Protein 6NIM (pdb70)

Foldseek 3Di:
DAQPLVLLLQLLVVVCVLPPVNLQVDWDDCVVVVCLVVQQVQTHGSPRLNVCSVVVVQRYSASSQVRQLSNLVSQCRPPDPPDPSNVSSVVCLVCSVVSSVVSVHDDDVVPGD/DAQPLQLLLQLLVVVCVLPPVNPQVDWDDCVNPVCLVVFQVDAHGSVRLNCCSVVVVQRYSVSSQVRQVSNLVSQCRPDDPPDPSNVVSVVCLVCSVVSSVVSVHDDPVVPHD

Solvent-accessible surface area: 11783 Å² total; per-residue (Å²): 102,77,36,59,90,83,119,0,51,42,0,4,97,71,0,79,71,78,2,150,75,144,30,5,12,111,90,69,61,63,105,77,67,94,73,24,133,78,69,5,86,144,92,30,6,0,28,59,0,128,121,9,0,79,86,37,94,36,100,16,22,55,25,0,12,60,14,0,6,56,4,0,9,3,7,0,61,49,33,69,149,72,46,101,122,4,102,23,0,59,52,3,48,88,54,2,28,82,3,0,124,124,19,46,9,98,28,64,85,40,6,15,31,113,80,36,53,93,77,114,0,52,45,0,7,109,51,0,78,86,84,2,128,68,138,37,8,10,112,81,62,45,67,99,105,63,101,68,26,129,86,69,6,76,149,87,33,5,0,14,58,0,93,102,8,0,91,84,34,100,39,111,16,28,55,25,0,17,70,13,0,9,60,4,0,9,4,7,1,58,52,26,71,122,60,47,93,112,2,83,25,0,59,56,3,45,88,54,3,31,68,4,0,95,124,16,44,6,103,25,70,98,30,6,20,33

CATH classification: 1.20.920.10

Organism: Trypanosoma cruzi (NCBI:txid5693)

InterPro domains:
  IPR001487 Bromodomain [PF00439] (15-97)
  IPR001487 Bromodomain [PR00503] (40-56)
  IPR001487 Bromodomain [PR00503] (56-74)
  IPR001487 Bromodomain [PR00503] (74-93)
  IPR001487 Bromodomain [PS50014] (23-93)
  IPR001487 Bromodomain [SM00297] (4-112)
  IPR018359 Bromodomain, conserved site [PS00633] (33-85)
  IPR036427 Bromodomain-like superfamily [G3DSA:1.20.920.10] (1-120)
  IPR036427 Bromodomain-like superfamily [SSF47370] (10-109)
  IPR052442 Environmental Response Regulator [PTHR46136] (10-211)

Nearest PDB structures (foldseek):
  6np7-assembly1_A  TM=1.005E+00  e=8.423E-16  Trypanosoma cruzi
  5czg-assembly1_A  TM=9.921E-01  e=4.733E-11  Trypanosoma brucei gambiense DAL972
  4pkl-assembly2_B  TM=9.863E-01  e=8.536E-11  Trypanosoma brucei brucei TREU927
  5c4q-assembly1_A  TM=9.719E-01  e=1.718E-09  Leishmania donovani BPK282A1
  3rcw-assembly7_G  TM=9.376E-01  e=1.072E-05  Homo sapiens

B-factor: mean 26.0, std 9.07, range [14.41, 78.08]

Sequence (226 aa):
GTLDKARCLAFVHQLWDKDKLKMFHHPISAAELPDYHKVINYPVDLSTIRQGIESGKYDSDADVQNAVAQMIANALEYNAKGTEEWHQQALSFRSIYLDVARQCGLSVDDDAAYGTLDKARCLAFVHQLWDKDKLKMFHHPISAAELPDYHKVINYPVDLSTIRQGIESGKYDSDADVQNAVAQMIANALEYNAKGTEWHQQALSFRSIYLDVARQCGLSVDDDDAAY

Secondary structure (DSSP, 8-state):
----HHHHHHHHHHHHHH-TT-TTSSPPPTTT-TTHHHH-SS---HHHHHHHHHTT-SSSHHHHHHHHHHHHHHHHHHSPTTSHHHHHHHHHHHHHHHHHHHTT----TTT--/----HHHHHHHHHHHHHH-TT-TTSSPPPTTT-TTHHHH-SS---HHHHHHHHHHT-SSSHHHHHHHHHHHHHHHHHHSPTTSHHHHHHHHHHHHHHHHHHHTT----TTT--

Structure (mmCIF, N/CA/C/O backbone):
data_6NIM
#
_entry.id   6NIM
#
_cell.length_a   68.999
_cell.length_b   65.784
_cell.length_c   60.107
_cell.angle_alpha   90.000
_cell.angle_beta   110.640
_cell.angle_gamma   90.000
#
_symmetry.space_group_name_H-M   'C 1 2 1'
#
loop_
_entity.id
_entity.type
_entity.pdbx_description
1 polymer 'Bromodomain factor 2 protein'
2 non-polymer 'SULFATE ION'
3 non-polymer 'UNKNOWN ATOM OR ION'
4 non-polymer Bromosporine
5 water water
#
loop_
_atom_site.group_PDB
_atom_site.id
_atom_site.type_symbol
_atom_site.label_atom_id
_atom_site.label_alt_id
_atom_site.label_comp_id
_atom_site.label_asym_id
_atom_site.label_entity_id
_atom_site.label_seq_id
_atom_site.pdbx_PDB_ins_code
_atom_site.Cartn_x
_atom_site.Cartn_y
_atom_site.Cartn_z
_atom_site.occupancy
_atom_site.B_iso_or_equiv
_atom_site.auth_seq_id
_atom_site.auth_comp_id
_atom_site.auth_asym_id
_atom_site.auth_atom_id
_atom_site.pdbx_PDB_model_num
ATOM 1 N N . GLY A 1 9 ? 14.136 58.208 19.643 1.00 56.56 8 GLY A N 1
ATOM 2 C CA . GLY A 1 9 ? 14.020 58.023 18.168 1.00 58.54 8 GLY A CA 1
ATOM 3 C C . GLY A 1 9 ? 14.586 56.692 17.668 1.00 56.83 8 GLY A C 1
ATOM 4 O O . GLY A 1 9 ? 14.370 56.387 16.491 1.00 66.98 8 GLY A O 1
ATOM 5 N N . THR A 1 10 ? 15.295 55.923 18.499 1.00 53.50 9 THR A N 1
ATOM 6 C CA . THR A 1 10 ? 15.829 54.579 18.144 1.00 47.79 9 THR A CA 1
ATOM 7 C C . THR A 1 10 ? 14.658 53.579 18.180 1.00 41.75 9 THR A C 1
ATOM 8 O O . THR A 1 10 ? 13.742 53.751 19.026 1.00 45.44 9 THR A O 1
ATOM 10 N N . LEU A 1 11 ? 14.597 52.661 17.213 1.00 31.74 10 LEU A N 1
ATOM 11 C CA . LEU A 1 11 ? 13.617 51.544 17.246 1.00 27.46 10 LEU A CA 1
ATOM 12 C C . LEU A 1 11 ? 14.190 50.462 18.159 1.00 26.73 10 LEU A C 1
ATOM 13 O O . LEU A 1 11 ? 15.257 49.909 17.844 1.00 25.18 10 LEU A O 1
ATOM 18 N N . ASP A 1 12 ? 13.479 50.173 19.238 1.00 25.07 11 ASP A N 1
ATOM 19 C CA . ASP A 1 12 ? 13.844 49.111 20.205 1.00 24.27 11 ASP A CA 1
ATOM 20 C C . ASP A 1 12 ? 13.065 47.873 19.784 1.00 22.06 11 ASP A C 1
ATOM 21 O O . ASP A 1 12 ? 11.917 47.732 20.175 1.00 19.78 11 ASP A O 1
ATOM 26 N N . LYS A 1 13 ? 13.659 47.033 18.942 1.00 21.78 12 LYS A N 1
ATOM 27 C CA . LYS A 1 13 ? 12.872 45.988 18.265 1.00 22.00 12 LYS A CA 1
ATOM 28 C C . LYS A 1 13 ? 12.401 44.980 19.324 1.00 19.12 12 LYS A C 1
ATOM 29 O O . LYS A 1 13 ? 11.265 44.524 19.217 1.00 18.01 12 LYS A O 1
ATOM 35 N N . ALA A 1 14 ? 13.238 44.589 20.285 1.00 19.48 13 ALA A N 1
ATOM 36 C CA . ALA A 1 14 ? 12.824 43.524 21.237 1.00 19.13 13 ALA A CA 1
ATOM 37 C C . ALA A 1 14 ? 11.562 44.002 21.958 1.00 18.54 13 ALA A C 1
ATOM 38 O O . ALA A 1 14 ? 10.581 43.235 22.030 1.00 19.10 13 ALA A O 1
ATOM 40 N N . ARG A 1 15 ? 11.593 45.225 22.479 1.00 17.51 14 ARG A N 1
ATOM 41 C CA . ARG A 1 15 ? 10.487 45.740 23.339 1.00 19.79 14 ARG A CA 1
ATOM 42 C C . ARG A 1 15 ? 9.258 46.013 22.469 1.00 20.12 14 ARG A C 1
ATOM 43 O O . ARG A 1 15 ? 8.141 45.715 22.910 1.00 17.48 14 ARG A O 1
ATOM 51 N N . CYS A 1 16 ? 9.443 46.513 21.251 1.00 17.80 15 CYS A N 1
ATOM 52 C CA . CYS A 1 16 ? 8.293 46.708 20.334 1.00 17.40 15 CYS A CA 1
ATOM 53 C C . CYS A 1 16 ? 7.664 45.360 19.976 1.00 17.52 15 CYS A C 1
ATOM 54 O O . CYS A 1 16 ? 6.442 45.292 19.843 1.00 16.35 15 CYS A O 1
ATOM 57 N N . LEU A 1 17 ? 8.463 44.330 19.673 1.00 16.41 16 LEU A N 1
ATOM 58 C CA . LEU A 1 17 ? 7.917 43.001 19.349 1.00 17.43 16 LEU A CA 1
ATOM 59 C C . LEU A 1 17 ? 7.200 42.432 20.575 1.00 17.12 16 LEU A C 1
ATOM 60 O O . LEU A 1 17 ? 6.137 41.814 20.387 1.00 17.66 16 LEU A O 1
ATOM 65 N N . ALA A 1 18 ? 7.753 42.642 21.778 1.00 17.17 17 ALA A N 1
ATOM 66 C CA . ALA A 1 18 ? 7.136 42.126 23.025 1.00 16.72 17 ALA A CA 1
ATOM 67 C C . ALA A 1 18 ? 5.761 42.780 23.160 1.00 16.16 17 ALA A C 1
ATOM 68 O O . ALA A 1 18 ? 4.768 42.103 23.518 1.00 16.34 17 ALA A O 1
ATOM 70 N N . PHE A 1 19 ? 5.712 44.080 22.871 1.00 16.95 18 PHE A N 1
ATOM 71 C CA . PHE A 1 19 ? 4.470 44.894 22.933 1.00 16.92 18 PHE A CA 1
ATOM 72 C C . PHE A 1 19 ? 3.419 44.324 21.978 1.00 17.52 18 PHE A C 1
ATOM 73 O O . PHE A 1 19 ? 2.290 44.041 22.400 1.00 17.35 18 PHE A O 1
ATOM 81 N N . VAL A 1 20 ? 3.801 44.044 20.739 1.00 16.78 19 VAL A N 1
ATOM 82 C CA . VAL A 1 20 ? 2.893 43.468 19.713 1.00 17.86 19 VAL A CA 1
ATOM 83 C C . VAL A 1 20 ? 2.421 42.095 20.199 1.00 18.23 19 VAL A C 1
ATOM 84 O O . VAL A 1 20 ? 1.261 41.801 20.057 1.00 16.01 19 VAL A O 1
ATOM 88 N N . HIS A 1 21 ? 3.312 41.277 20.740 1.00 18.99 20 HIS A N 1
ATOM 89 C CA . HIS A 1 21 ? 2.974 39.914 21.215 1.00 18.43 20 HIS A CA 1
ATOM 90 C C . HIS A 1 21 ? 1.970 39.982 22.379 1.00 17.66 20 HIS A C 1
ATOM 91 O O . HIS A 1 21 ? 1.053 39.138 22.435 1.00 18.77 20 HIS A O 1
ATOM 98 N N . GLN A 1 22 ? 2.115 40.936 23.294 1.00 17.43 21 GLN A N 1
ATOM 99 C CA . GLN A 1 22 ? 1.192 41.034 24.454 1.00 18.24 21 GLN A CA 1
ATOM 100 C C . GLN A 1 22 ? -0.196 41.368 23.910 1.00 16.94 21 GLN A C 1
ATOM 101 O O . GLN A 1 22 ? -1.167 40.791 24.396 1.00 18.03 21 GLN A O 1
ATOM 107 N N . LEU A 1 23 ? -0.271 42.277 22.917 1.00 17.24 22 LEU A N 1
ATOM 108 C CA . LEU A 1 23 ? -1.556 42.693 22.299 1.00 15.72 22 LEU A CA 1
ATOM 109 C C . LEU A 1 23 ? -2.159 41.500 21.557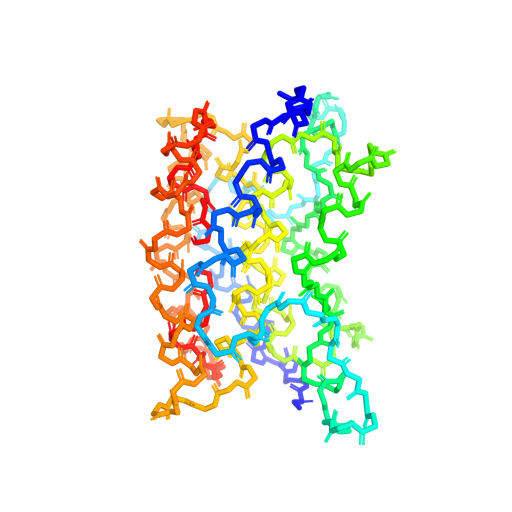 1.00 17.22 22 LEU A C 1
ATOM 110 O O . LEU A 1 23 ? -3.382 41.338 21.594 1.00 17.97 22 LEU A O 1
ATOM 115 N N . TRP A 1 24 ? -1.337 40.741 20.831 1.00 16.75 23 TRP A N 1
ATOM 116 C CA . TRP A 1 24 ? -1.769 39.515 20.131 1.00 17.91 23 TRP A CA 1
ATOM 117 C C . TRP A 1 24 ? -2.523 38.588 21.096 1.00 17.32 23 TRP A C 1
ATOM 118 O O . TRP A 1 24 ? -3.590 38.126 20.736 1.00 20.13 23 TRP A O 1
ATOM 129 N N . ASP A 1 25 ? -1.955 38.328 22.271 1.00 19.00 24 ASP A N 1
ATOM 130 C CA . ASP A 1 25 ? -2.471 37.349 23.262 1.00 20.19 24 ASP A CA 1
ATOM 131 C C . ASP A 1 25 ? -3.711 37.919 23.949 1.00 21.86 24 ASP A C 1
ATOM 132 O O . ASP A 1 25 ? -4.593 37.135 24.334 1.00 20.82 24 ASP A O 1
ATOM 137 N N . LYS A 1 26 ? -3.810 39.240 24.041 1.00 21.28 25 LYS A N 1
ATOM 138 C CA . LYS A 1 26 ? -4.972 39.897 24.682 1.00 21.38 25 LYS A CA 1
ATOM 139 C C . LYS A 1 26 ? -6.108 40.076 23.681 1.00 22.24 25 LYS A C 1
ATOM 140 O O . LYS A 1 26 ? -7.219 40.491 24.134 1.00 21.52 25 LYS A O 1
ATOM 146 N N . ASP A 1 27 ? -5.854 39.848 22.385 1.00 20.22 26 ASP A N 1
ATOM 147 C CA . ASP A 1 27 ? -6.861 39.963 21.299 1.00 20.63 26 ASP A CA 1
ATOM 148 C C . ASP A 1 27 ? -7.739 38.693 21.279 1.00 22.63 26 ASP A C 1
ATOM 149 O O . ASP A 1 27 ? -7.542 37.850 20.431 1.00 23.44 26 ASP A O 1
ATOM 154 N N . LYS A 1 28 ? -8.745 38.606 22.140 1.00 23.81 27 LYS A N 1
ATOM 155 C CA . LYS A 1 28 ? -9.543 37.354 22.330 1.00 28.06 27 LYS A CA 1
ATOM 156 C C . LYS A 1 28 ? -10.350 37.056 21.068 1.00 27.06 27 LYS A C 1
ATOM 157 O O . LYS A 1 28 ? -10.396 35.874 20.667 1.00 27.05 27 LYS A O 1
ATOM 163 N N . LEU A 1 29 ? -10.883 38.085 20.411 1.00 22.38 28 LEU A N 1
ATOM 164 C CA . LEU A 1 29 ? -11.666 37.943 19.158 1.00 22.71 28 LEU A CA 1
ATOM 165 C C . LEU A 1 29 ? -10.747 37.660 17.957 1.00 22.27 28 LEU A C 1
ATOM 166 O O . LEU A 1 29 ? -11.260 37.350 16.890 1.00 21.84 28 LEU A O 1
ATOM 171 N N . LYS A 1 30 ? -9.434 37.790 18.104 1.00 23.35 29 LYS A N 1
ATOM 172 C CA . LYS A 1 30 ? -8.453 37.678 16.997 1.00 23.36 29 LYS A CA 1
ATOM 173 C C . LYS A 1 30 ? -8.778 38.678 15.872 1.00 24.49 29 LYS A C 1
ATOM 174 O O . LYS A 1 30 ? -8.541 38.385 14.676 1.00 25.43 29 LYS A O 1
ATOM 180 N N . MET A 1 31 ? -9.300 39.846 16.231 1.00 21.07 30 MET A N 1
ATOM 181 C CA . MET A 1 31 ? -9.804 40.833 15.254 1.00 21.09 30 MET A CA 1
ATOM 182 C C . MET A 1 31 ? -8.647 41.714 14.754 1.00 19.12 30 MET A C 1
ATOM 183 O O . MET A 1 31 ? -8.830 42.465 13.789 1.00 18.58 30 MET A O 1
ATOM 188 N N . PHE A 1 32 ? -7.472 41.609 15.376 1.00 18.67 31 PHE A N 1
ATOM 189 C CA . PHE A 1 32 ? -6.282 42.428 15.044 1.00 19.33 31 PHE A CA 1
ATOM 190 C C . PHE A 1 32 ? -5.125 41.547 14.533 1.00 20.80 31 PHE A C 1
ATOM 191 O O . PHE A 1 32 ? -4.038 42.084 14.285 1.00 18.78 31 PHE A O 1
ATOM 199 N N . HIS A 1 33 ? -5.315 40.237 14.397 1.00 20.71 32 HIS A N 1
ATOM 200 C CA . HIS A 1 33 ? -4.179 39.333 14.089 1.00 21.37 32 HIS A CA 1
ATOM 201 C C . HIS A 1 33 ? -3.721 39.529 12.640 1.00 22.09 32 HIS A C 1
ATOM 202 O O . HIS A 1 33 ? -2.521 39.378 12.394 1.00 24.99 32 HIS A O 1
ATOM 209 N N . HIS A 1 34 ? -4.639 39.761 11.699 1.00 22.52 33 HIS A N 1
ATOM 210 C CA . HIS A 1 34 ? -4.358 39.667 10.242 1.00 24.90 33 HIS A CA 1
ATOM 211 C C . HIS A 1 34 ? -5.025 40.808 9.491 1.00 23.70 33 HIS A C 1
ATOM 212 O O . HIS A 1 34 ? -6.021 41.356 9.960 1.00 20.84 33 HIS A O 1
ATOM 219 N N . PRO A 1 35 ? -4.489 41.202 8.315 1.00 24.65 34 PRO A N 1
ATOM 220 C CA . PRO A 1 35 ? -5.152 42.165 7.438 1.00 24.22 34 PRO A CA 1
ATOM 221 C C . PRO A 1 35 ? -6.590 41.748 7.111 1.00 24.55 34 PRO A C 1
ATOM 222 O O . PRO A 1 35 ? -6.875 40.569 6.980 1.00 24.43 34 PRO A O 1
ATOM 226 N N . ILE A 1 36 ? -7.483 42.725 7.056 1.00 24.79 35 ILE A N 1
ATOM 227 C CA . ILE A 1 36 ? -8.906 42.467 6.714 1.00 27.04 35 ILE A CA 1
ATOM 228 C C . ILE A 1 36 ? -8.945 42.306 5.200 1.00 28.66 35 ILE A C 1
ATOM 229 O O . ILE A 1 36 ? -8.383 43.164 4.539 1.00 26.92 35 ILE A O 1
ATOM 234 N N . SER A 1 37 ? -9.519 41.234 4.667 1.00 30.19 36 SER A N 1
ATOM 235 C CA . SER A 1 37 ? -9.616 41.082 3.196 1.00 34.24 36 SER A CA 1
ATOM 236 C C . SER A 1 37 ? -11.004 41.537 2.730 1.00 31.46 36 SER A C 1
ATOM 237 O O . SER A 1 37 ? -11.994 41.264 3.443 1.00 28.47 36 SER A O 1
ATOM 240 N N . ALA A 1 38 ? -11.037 42.195 1.573 1.00 32.26 37 ALA A N 1
ATOM 241 C CA . ALA A 1 38 ? -12.259 42.537 0.802 1.00 32.03 37 ALA A CA 1
ATOM 242 C C . ALA A 1 38 ? -13.106 41.289 0.574 1.00 28.46 37 ALA A C 1
ATOM 243 O O . ALA A 1 38 ? -14.329 41.430 0.413 1.00 26.08 37 ALA A O 1
ATOM 245 N N . ALA A 1 39 ? -12.496 40.110 0.501 1.00 28.82 38 ALA A N 1
ATOM 246 C CA . ALA A 1 39 ? -13.237 38.856 0.238 1.00 28.41 38 ALA A CA 1
ATOM 247 C C . ALA A 1 39 ? -14.201 38.555 1.392 1.00 31.17 38 ALA A C 1
ATOM 248 O O . ALA A 1 39 ? -15.286 37.955 1.128 1.00 31.75 38 ALA A O 1
ATOM 250 N N . GLU A 1 40 ? -13.868 38.963 2.625 1.00 30.29 39 GLU A N 1
ATOM 251 C CA . GLU A 1 40 ? -14.752 38.785 3.812 1.00 31.79 39 GLU A CA 1
ATOM 252 C C . GLU A 1 40 ? -15.624 40.037 4.006 1.00 27.79 39 GLU A C 1
ATOM 253 O O . GLU A 1 40 ? -16.837 39.876 4.185 1.00 30.60 39 GLU A O 1
ATOM 255 N N . LEU A 1 41 ? -15.004 41.217 4.012 1.00 28.52 40 LEU A N 1
ATOM 256 C CA . LEU A 1 41 ? -15.643 42.527 4.324 1.00 30.26 40 LEU A CA 1
ATOM 257 C C . LEU A 1 41 ? -15.420 43.463 3.150 1.00 27.96 40 LEU A C 1
ATOM 258 O O . LEU A 1 41 ? -14.468 44.227 3.119 1.00 26.23 40 LEU A O 1
ATOM 263 N N . PRO A 1 42 ? -16.266 43.384 2.095 1.00 31.93 41 PRO A N 1
ATOM 264 C CA . PRO A 1 42 ? -16.025 44.140 0.868 1.00 31.07 41 PRO A CA 1
ATOM 265 C C . PRO A 1 42 ? -16.028 45.666 1.021 1.00 31.37 41 PRO A C 1
ATOM 266 O O . PRO A 1 42 ? -15.415 46.320 0.215 1.00 31.67 41 PRO A O 1
ATOM 270 N N . ASP A 1 43 ? -16.675 46.211 2.056 1.00 29.57 42 ASP A N 1
ATOM 271 C CA . ASP A 1 43 ? -16.784 47.689 2.216 1.00 30.75 42 ASP A CA 1
ATOM 272 C C . ASP A 1 43 ? -15.608 48.225 3.047 1.00 30.00 42 ASP A C 1
ATOM 273 O O . ASP A 1 43 ? -15.414 49.465 3.059 1.00 28.75 42 ASP A O 1
ATOM 278 N N . TYR A 1 44 ? -14.819 47.337 3.658 1.00 28.29 43 TYR A N 1
ATOM 279 C CA . TYR A 1 44 ? -13.750 47.725 4.621 1.00 28.94 43 TYR A CA 1
ATOM 280 C C . TYR A 1 44 ? -12.838 48.825 4.040 1.00 27.37 43 TYR A C 1
ATOM 281 O O . TYR A 1 44 ? -12.678 49.885 4.687 1.00 27.70 43 TYR A O 1
ATOM 290 N N . HIS A 1 45 ? -12.264 48.610 2.849 1.00 30.19 44 HIS A N 1
ATOM 291 C CA . HIS A 1 45 ? -11.344 49.584 2.191 1.00 28.66 44 HIS A CA 1
ATOM 292 C C . HIS A 1 45 ? -12.066 50.894 1.835 1.00 31.11 44 HIS A C 1
ATOM 293 O O . HIS A 1 45 ? -11.376 51.903 1.665 1.00 32.71 44 HIS A O 1
ATOM 300 N N . LYS A 1 46 ? -13.393 50.896 1.697 1.00 30.11 45 LYS A N 1
ATOM 301 C CA . LYS A 1 46 ? -14.182 52.131 1.462 1.00 31.90 45 LYS A CA 1
ATOM 302 C C . LYS A 1 46 ? -14.182 52.983 2.740 1.00 31.58 45 LYS A C 1
ATOM 303 O O . LYS A 1 46 ? -14.106 54.204 2.625 1.00 36.90 45 LYS A O 1
ATOM 305 N N . VAL A 1 47 ? -14.297 52.355 3.912 1.00 30.08 46 VAL A N 1
ATOM 306 C CA . VAL A 1 47 ? -14.429 53.053 5.226 1.00 29.63 46 VAL A CA 1
ATOM 307 C C . VAL A 1 47 ? -13.027 53.433 5.722 1.00 31.31 46 VAL A C 1
ATOM 308 O O . VAL A 1 47 ? -12.851 54.525 6.298 1.00 32.31 46 VAL A O 1
ATOM 312 N N . ILE A 1 48 ? -12.066 52.528 5.551 1.00 27.64 47 ILE A N 1
ATOM 313 C CA . ILE A 1 48 ? -10.746 52.596 6.247 1.00 26.91 47 ILE A CA 1
ATOM 314 C C . ILE A 1 48 ? -9.637 52.859 5.220 1.00 28.25 47 ILE A C 1
ATOM 315 O O . ILE A 1 48 ? -9.388 51.951 4.398 1.00 30.99 47 ILE A O 1
ATOM 320 N N . ASN A 1 49 ? -8.986 54.017 5.332 1.00 29.02 48 ASN A N 1
ATOM 321 C CA . ASN A 1 49 ? -7.937 54.543 4.414 1.00 34.71 48 ASN A CA 1
ATOM 322 C C . ASN A 1 49 ? -6.548 53.992 4.780 1.00 32.73 48 ASN A C 1
ATOM 323 O O . ASN A 1 49 ? -5.683 53.982 3.904 1.00 30.61 48 ASN A O 1
ATOM 328 N N . TYR A 1 50 ? -6.342 53.585 6.037 1.00 30.14 49 TYR A N 1
ATOM 329 C CA . TYR A 1 50 ? -5.014 53.263 6.613 1.00 29.86 49 TYR A CA 1
ATOM 330 C C . TYR A 1 50 ? -5.092 51.922 7.332 1.00 26.40 49 TYR A C 1
ATOM 331 O O . TYR A 1 50 ? -4.937 51.846 8.547 1.00 23.03 49 TYR A O 1
ATOM 340 N N . PRO A 1 51 ? -5.354 50.826 6.607 1.00 26.22 50 PRO A N 1
ATOM 341 C CA . PRO A 1 51 ? -5.424 49.510 7.225 1.00 25.21 50 PRO A CA 1
ATOM 342 C C . PRO A 1 51 ? -4.068 49.160 7.852 1.00 24.41 50 PRO A C 1
ATOM 343 O O . PRO A 1 51 ? -3.042 49.475 7.315 1.00 21.56 50 PRO A O 1
ATOM 347 N N . VAL A 1 52 ? -4.110 48.507 9.001 1.00 22.96 51 VAL A N 1
ATOM 348 C CA . VAL A 1 52 ? -2.904 47.978 9.686 1.00 22.78 51 VAL A CA 1
ATOM 349 C C . VAL A 1 52 ? -3.391 46.926 10.678 1.00 21.38 51 VAL A C 1
ATOM 350 O O . VAL A 1 52 ? -4.531 47.041 11.202 1.00 22.25 51 VAL A O 1
ATOM 354 N N . ASP A 1 53 ? -2.565 45.929 10.933 1.00 19.98 52 ASP A N 1
ATOM 355 C CA . ASP A 1 53 ? -2.916 44.785 11.808 1.00 18.37 52 ASP A CA 1
ATOM 356 C C . ASP A 1 53 ? -1.613 44.366 12.516 1.00 17.56 52 ASP A C 1
ATOM 357 O O . ASP A 1 53 ? -0.536 44.848 12.079 1.00 17.20 52 ASP A O 1
ATOM 362 N N . LEU A 1 54 ? -1.702 43.553 13.577 1.00 17.51 53 LEU A N 1
ATOM 363 C CA . LEU A 1 54 ? -0.528 43.158 14.400 1.00 16.76 53 LEU A CA 1
ATOM 364 C C . LEU A 1 54 ? 0.506 42.383 13.561 1.00 17.82 53 LEU A C 1
ATOM 365 O O . LEU A 1 54 ? 1.705 42.567 13.828 1.00 18.19 53 LEU A O 1
ATOM 370 N N . SER A 1 55 ? 0.086 41.565 12.595 1.00 18.64 54 SER A N 1
ATOM 371 C CA . SER A 1 55 ? 1.034 40.777 11.754 1.00 19.95 54 SER A CA 1
ATOM 372 C C . SER A 1 55 ? 1.845 41.750 10.908 1.00 20.07 54 SER A C 1
ATOM 373 O O . SER A 1 55 ? 3.090 41.642 10.855 1.00 20.71 54 SER A O 1
ATOM 376 N N . THR A 1 56 ? 1.185 42.735 10.320 1.00 20.65 55 THR A N 1
ATOM 377 C CA . THR A 1 56 ? 1.815 43.763 9.460 1.00 20.70 55 THR A CA 1
ATOM 378 C C . THR A 1 56 ? 2.766 44.596 10.329 1.00 21.13 55 THR A C 1
ATOM 379 O O . THR A 1 56 ? 3.901 44.934 9.872 1.00 20.18 55 THR A O 1
ATOM 383 N N . ILE A 1 57 ? 2.330 44.998 11.534 1.00 19.55 56 ILE A N 1
ATOM 384 C CA . ILE A 1 57 ? 3.203 45.815 12.412 1.00 19.10 56 ILE A CA 1
ATOM 385 C C . ILE A 1 57 ? 4.438 44.980 12.830 1.00 20.07 56 ILE A C 1
ATOM 386 O O . ILE A 1 57 ? 5.546 45.528 12.840 1.00 19.42 56 ILE A O 1
ATOM 391 N N . ARG A 1 58 ? 4.263 43.710 13.194 1.00 18.65 57 ARG A N 1
ATOM 392 C CA . ARG A 1 58 ? 5.394 42.820 13.554 1.00 20.05 57 ARG A CA 1
ATOM 393 C C . ARG A 1 58 ? 6.402 42.819 12.398 1.00 19.31 57 ARG A C 1
ATOM 394 O O . ARG A 1 58 ? 7.612 43.017 12.641 1.00 20.68 57 ARG A O 1
ATOM 402 N N . GLN A 1 59 ? 5.919 42.669 11.166 1.00 21.38 58 GLN A N 1
ATOM 403 C CA . GLN A 1 59 ? 6.831 42.636 9.982 1.00 22.97 58 GLN A CA 1
ATOM 404 C C . GLN A 1 59 ? 7.549 43.976 9.827 1.00 22.06 58 GLN A C 1
ATOM 405 O O . GLN A 1 59 ? 8.744 43.961 9.476 1.00 20.98 58 GLN A O 1
ATOM 411 N N . GLY A 1 60 ? 6.867 45.089 10.085 1.00 22.18 59 GLY A N 1
ATOM 412 C CA . GLY A 1 60 ? 7.431 46.443 9.949 1.00 22.21 59 GLY A CA 1
ATOM 413 C C . GLY A 1 60 ? 8.518 46.706 10.989 1.00 21.79 59 GLY A C 1
ATOM 414 O O . GLY A 1 60 ? 9.519 47.415 10.700 1.00 21.90 59 GLY A O 1
ATOM 415 N N . ILE A 1 61 ? 8.330 46.192 12.196 1.00 20.03 60 ILE A N 1
ATOM 416 C CA . ILE A 1 61 ? 9.383 46.255 13.250 1.00 18.01 60 ILE A CA 1
ATOM 417 C C . ILE A 1 61 ? 10.547 45.421 12.740 1.00 18.72 60 ILE A C 1
ATOM 418 O O . ILE A 1 61 ? 11.670 45.897 12.810 1.00 20.09 60 ILE A O 1
ATOM 423 N N . GLU A 1 62 ? 10.275 44.183 12.354 1.00 17.47 61 GLU A N 1
ATOM 424 C CA . GLU A 1 62 ? 11.362 43.218 12.007 1.00 19.90 61 GLU A CA 1
ATOM 425 C C . GLU A 1 62 ? 12.231 43.805 10.890 1.00 21.44 61 GLU A C 1
ATOM 426 O O . GLU A 1 62 ? 13.488 43.638 10.917 1.00 21.47 61 GLU A O 1
ATOM 432 N N . SER A 1 63 ? 11.600 44.455 9.915 1.00 20.89 62 SER A N 1
ATOM 433 C CA . SER A 1 63 ? 12.275 44.963 8.694 1.00 22.81 62 SER A CA 1
ATOM 434 C C . SER A 1 63 ? 12.960 46.302 8.969 1.00 24.90 62 SER A C 1
ATOM 435 O O . SER A 1 63 ? 13.669 46.803 8.072 1.00 24.83 62 SER A O 1
ATOM 438 N N . GLY A 1 64 ? 12.690 46.930 10.103 1.00 21.79 63 GLY A N 1
ATOM 439 C CA . GLY A 1 64 ? 13.146 48.302 10.374 1.00 25.02 63 GLY A CA 1
ATOM 440 C C . GLY A 1 64 ? 12.365 49.330 9.577 1.00 23.87 63 GLY A C 1
ATOM 441 O O . GLY A 1 64 ? 12.900 50.443 9.376 1.00 27.46 63 GLY A O 1
ATOM 442 N N . LYS A 1 65 ? 11.149 49.014 9.145 1.00 24.82 64 LYS A N 1
ATOM 443 C CA . LYS A 1 65 ? 10.282 50.008 8.454 1.00 28.75 64 LYS A CA 1
ATOM 444 C C . LYS A 1 65 ? 10.013 51.153 9.441 1.00 28.43 64 LYS A C 1
ATOM 445 O O . LYS A 1 65 ? 10.190 52.316 9.053 1.00 30.16 64 LYS A O 1
ATOM 448 N N . TYR A 1 66 ? 9.671 50.862 10.694 1.00 24.69 6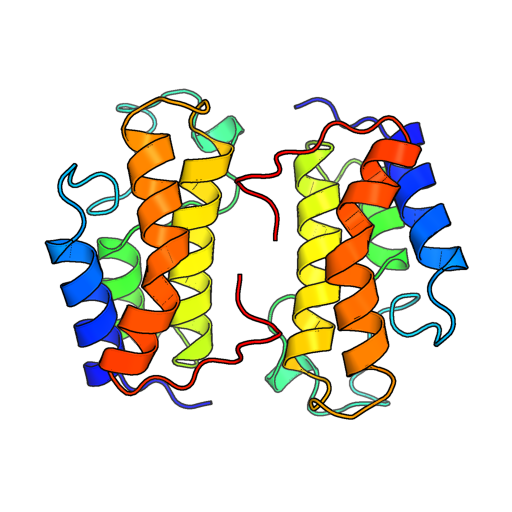5 TYR A N 1
ATOM 449 C CA . TYR A 1 66 ? 9.384 51.919 11.699 1.00 25.21 65 TYR A CA 1
ATOM 450 C C . TYR A 1 66 ? 10.695 52.572 12.143 1.00 26.61 65 TYR A C 1
ATOM 451 O O . TYR A 1 66 ? 11.684 51.868 12.394 1.00 28.34 65 TYR A O 1
ATOM 460 N N . ASP A 1 67 ? 10.704 53.899 12.240 1.00 27.67 66 ASP A N 1
ATOM 461 C CA . ASP A 1 67 ? 11.933 54.655 12.614 1.00 28.94 66 ASP A CA 1
ATOM 462 C C . ASP A 1 67 ? 12.101 54.686 14.135 1.00 26.93 66 ASP A C 1
ATOM 463 O O . ASP A 1 67 ? 13.204 54.939 14.576 1.00 26.77 66 ASP A O 1
ATOM 468 N N . SER A 1 68 ? 11.028 54.516 14.913 1.00 23.28 67 SER A N 1
ATOM 469 C CA . SER A 1 68 ? 11.051 54.750 16.377 1.00 23.89 67 SER A CA 1
ATOM 470 C C . SER A 1 68 ? 9.968 53.926 17.089 1.00 21.48 67 SER A C 1
ATOM 471 O O . SER A 1 68 ? 9.003 53.492 16.443 1.00 21.35 67 SER A O 1
ATOM 474 N N . ASP A 1 69 ? 10.119 53.781 18.397 1.00 21.23 68 ASP A N 1
ATOM 475 C CA . ASP A 1 69 ? 9.097 53.187 19.304 1.00 20.32 68 ASP A CA 1
ATOM 476 C C . ASP A 1 69 ? 7.774 53.960 19.151 1.00 21.02 68 ASP A C 1
ATOM 477 O O . ASP A 1 69 ? 6.708 53.348 19.107 1.00 19.32 68 ASP A O 1
ATOM 482 N N . ALA A 1 70 ? 7.845 55.279 19.008 1.00 22.16 69 ALA A N 1
ATOM 483 C CA . ALA A 1 70 ? 6.645 56.144 18.873 1.00 24.66 69 ALA A CA 1
ATOM 484 C C . ALA A 1 70 ? 5.831 55.727 17.647 1.00 22.41 69 ALA A C 1
ATOM 485 O O . ALA A 1 70 ? 4.585 55.646 17.776 1.00 22.61 69 ALA A O 1
ATOM 487 N N . ASP A 1 71 ? 6.504 55.490 16.518 1.00 23.35 70 ASP A N 1
ATOM 488 C CA . ASP A 1 71 ? 5.892 55.081 15.229 1.00 24.87 70 ASP A CA 1
ATOM 489 C C . ASP A 1 71 ? 5.162 53.746 15.401 1.00 21.90 70 ASP A C 1
ATOM 490 O O . ASP A 1 71 ? 4.082 53.572 14.785 1.00 20.11 70 ASP A O 1
ATOM 495 N N . VAL A 1 72 ? 5.725 52.832 16.194 1.00 19.74 71 VAL A N 1
ATOM 496 C CA . VAL A 1 72 ? 5.076 51.511 16.433 1.00 18.65 71 VAL A CA 1
ATOM 497 C C . VAL A 1 72 ? 3.801 51.729 17.257 1.00 17.89 71 VAL A C 1
ATOM 498 O O . VAL A 1 72 ? 2.744 51.171 16.915 1.00 18.54 71 VAL A O 1
ATOM 502 N N . GLN A 1 73 ? 3.884 52.567 18.288 1.00 18.58 72 GLN A N 1
ATOM 503 C CA . GLN A 1 73 ? 2.701 52.875 19.132 1.00 18.75 72 GLN A CA 1
ATOM 504 C C . GLN A 1 73 ? 1.609 53.534 18.287 1.00 17.86 72 GLN A C 1
ATOM 505 O O . GLN A 1 73 ? 0.453 53.170 18.454 1.00 18.41 72 GLN A O 1
ATOM 511 N N . ASN A 1 74 ? 1.982 54.433 17.382 1.00 20.38 73 ASN A N 1
ATOM 512 C CA . ASN A 1 74 ? 1.037 55.154 16.490 1.00 21.33 73 ASN A CA 1
ATOM 513 C C . ASN A 1 74 ? 0.393 54.154 15.518 1.00 19.54 73 ASN A C 1
ATOM 514 O O . ASN A 1 74 ? -0.785 54.325 15.210 1.00 18.66 73 ASN A O 1
ATOM 519 N N . ALA A 1 75 ? 1.121 53.137 15.049 1.00 18.91 74 ALA A N 1
ATOM 520 C CA . ALA A 1 75 ? 0.598 52.082 14.151 1.00 18.33 74 ALA A CA 1
ATOM 521 C C . ALA A 1 75 ? -0.440 51.256 14.909 1.00 18.01 74 ALA A C 1
ATOM 522 O O . ALA A 1 75 ? -1.526 50.994 14.384 1.00 18.24 74 ALA A O 1
ATOM 524 N N . VAL A 1 76 ? -0.142 50.917 16.153 1.00 17.35 75 VAL A N 1
ATOM 525 C CA . VAL A 1 76 ? -1.121 50.189 16.998 1.00 16.90 75 VAL A CA 1
ATOM 526 C C . VAL A 1 76 ? -2.345 51.087 17.228 1.00 16.94 75 VAL A C 1
ATOM 527 O O . VAL A 1 76 ? -3.505 50.611 17.112 1.00 17.19 75 VAL A O 1
ATOM 531 N N . ALA A 1 77 ? -2.129 52.366 17.521 1.00 17.25 76 ALA A N 1
ATOM 532 C CA . ALA A 1 77 ? -3.259 53.313 17.718 1.00 17.64 76 ALA A CA 1
ATOM 533 C C . ALA A 1 77 ? -4.125 53.339 16.449 1.00 18.35 76 ALA A C 1
ATOM 534 O O . ALA A 1 77 ? -5.394 53.286 16.519 1.00 17.21 76 ALA A O 1
ATOM 536 N N . GLN A 1 78 ? -3.507 53.360 15.261 1.00 18.10 77 GLN A N 1
ATOM 537 C CA . GLN A 1 78 ? -4.284 53.469 13.999 1.00 19.22 77 GLN A CA 1
ATOM 538 C C . GLN A 1 78 ? -5.109 52.200 13.814 1.00 18.81 77 GLN A C 1
ATOM 539 O O . GLN A 1 78 ? -6.274 52.279 13.393 1.00 17.28 77 GLN A O 1
ATOM 545 N N . MET A 1 79 ? -4.524 51.052 14.128 1.00 18.77 78 MET A N 1
ATOM 546 C CA . MET A 1 79 ? -5.211 49.739 14.096 1.00 18.88 78 MET A CA 1
ATOM 547 C C . MET A 1 79 ? -6.458 49.795 14.979 1.00 18.07 78 MET A C 1
ATOM 548 O O . MET A 1 79 ? -7.536 49.331 14.562 1.00 17.85 78 MET A O 1
ATOM 553 N N . ILE A 1 80 ? -6.314 50.310 16.188 1.00 17.71 79 ILE A N 1
ATOM 554 C CA . ILE A 1 80 ? -7.451 50.376 17.158 1.00 18.19 79 ILE A CA 1
ATOM 555 C C . ILE A 1 80 ? -8.486 51.368 16.615 1.00 18.25 79 ILE A C 1
ATOM 556 O O . ILE A 1 80 ? -9.679 51.053 16.662 1.00 18.10 79 ILE A O 1
ATOM 561 N N . ALA A 1 81 ? -8.061 52.559 16.164 1.00 17.78 80 ALA A N 1
ATOM 562 C CA . ALA A 1 81 ? -8.987 53.590 15.623 1.00 18.59 80 ALA A CA 1
ATOM 563 C C . ALA A 1 81 ? -9.791 52.992 14.465 1.00 18.99 80 ALA A C 1
ATOM 564 O O . ALA A 1 81 ? -11.006 53.227 14.379 1.00 18.15 80 ALA A O 1
ATOM 566 N N . ASN A 1 82 ? -9.146 52.199 13.607 1.00 18.49 81 ASN A N 1
ATOM 567 C CA . ASN A 1 82 ? -9.813 51.578 12.437 1.00 19.58 81 ASN A CA 1
ATOM 568 C C . ASN A 1 82 ? -11.016 50.768 12.934 1.00 20.00 81 ASN A C 1
ATOM 569 O O . ASN A 1 82 ? -12.107 50.835 12.323 1.00 18.10 81 ASN A O 1
ATOM 574 N N . ALA A 1 83 ? -10.802 49.986 13.987 1.00 19.08 82 ALA A N 1
ATOM 575 C CA . ALA A 1 83 ? -11.805 49.047 14.527 1.00 18.15 82 ALA A CA 1
ATOM 576 C C . ALA A 1 83 ? -12.931 49.861 15.184 1.00 18.10 82 ALA A C 1
ATOM 577 O O . ALA A 1 83 ? -14.093 49.444 15.057 1.00 19.66 82 ALA A O 1
ATOM 579 N N . LEU A 1 84 ? -12.593 50.949 15.870 1.00 17.39 83 LEU A N 1
ATOM 580 C CA . LEU A 1 84 ? -13.610 51.833 16.513 1.00 18.73 83 LEU A CA 1
ATOM 581 C C . LEU A 1 84 ? -14.450 52.528 15.431 1.00 19.60 83 LEU A C 1
ATOM 582 O O . LEU A 1 84 ? -15.690 52.624 15.623 1.00 20.25 83 LEU A O 1
ATOM 587 N N . GLU A 1 85 ? -13.843 52.922 14.308 1.00 20.28 84 GLU A N 1
ATOM 588 C CA . GLU A 1 85 ? -14.600 53.557 13.190 1.00 23.63 84 GLU A CA 1
ATOM 589 C C . GLU A 1 85 ? -15.473 52.520 12.474 1.00 21.66 84 GLU A C 1
ATOM 590 O O . GLU A 1 85 ? -16.633 52.829 12.136 1.00 21.53 84 GLU A O 1
ATOM 596 N N . TYR A 1 86 ? -14.913 51.362 12.145 1.00 21.49 85 TYR A N 1
ATOM 597 C CA . TYR A 1 86 ? -15.565 50.387 11.244 1.00 21.50 85 TYR A CA 1
ATOM 598 C C . TYR A 1 86 ? -16.664 49.614 11.967 1.00 22.06 85 TYR A C 1
ATOM 599 O O . TYR A 1 86 ? -17.717 49.390 11.337 1.00 21.97 85 TYR A O 1
ATOM 608 N N . ASN A 1 87 ? -16.439 49.215 13.219 1.00 19.98 86 ASN A N 1
ATOM 609 C CA . ASN A 1 87 ? -17.401 48.372 13.979 1.00 20.77 86 ASN A CA 1
ATOM 610 C C . ASN A 1 87 ? -18.383 49.298 14.692 1.00 22.39 86 ASN A C 1
ATOM 611 O O . ASN A 1 87 ? -17.952 50.291 15.286 1.00 21.36 86 ASN A O 1
ATOM 616 N N . ALA A 1 88 ? -19.685 49.027 14.564 1.00 22.01 87 ALA A N 1
ATOM 617 C CA . ALA A 1 88 ? -20.739 49.848 15.183 1.00 21.74 87 ALA A CA 1
ATOM 618 C C . ALA A 1 88 ? -20.671 49.749 16.715 1.00 20.84 87 ALA A C 1
ATOM 619 O O . ALA A 1 88 ? -20.439 48.664 17.270 1.00 19.46 87 ALA A O 1
ATOM 621 N N . LYS A 1 89 ? -20.901 50.875 17.393 1.00 21.01 88 LYS A N 1
ATOM 622 C CA . LYS A 1 89 ? -20.998 50.901 18.856 1.00 21.31 88 LYS A CA 1
ATOM 623 C C . LYS A 1 89 ? -22.074 49.897 19.240 1.00 19.33 88 LYS A C 1
ATOM 624 O O . LYS A 1 89 ? -23.179 49.889 18.630 1.00 22.37 88 LYS A O 1
ATOM 630 N N . GLY A 1 90 ? -21.783 49.099 20.242 1.00 20.19 89 GLY A N 1
ATOM 631 C CA . GLY A 1 90 ? -22.683 48.043 20.719 1.00 20.94 89 GLY A CA 1
ATOM 632 C C . GLY A 1 90 ? -22.172 46.666 20.367 1.00 19.80 89 GLY A C 1
ATOM 633 O O . GLY A 1 90 ? -22.596 45.696 21.050 1.00 19.80 89 GLY A O 1
ATOM 634 N N . THR A 1 91 ? -21.326 46.526 19.339 1.00 18.39 90 THR A N 1
ATOM 635 C CA . THR A 1 91 ? -20.827 45.177 18.946 1.00 18.68 90 THR A CA 1
ATOM 636 C C . THR A 1 91 ? -19.650 44.781 19.835 1.00 20.19 90 THR A C 1
ATOM 637 O O . THR A 1 91 ? -18.991 45.674 20.438 1.00 18.62 90 THR A O 1
ATOM 641 N N A GLU A 1 92 ? -19.389 43.480 19.923 0.50 18.41 91 GLU A N 1
ATOM 642 N N B GLU A 1 92 ? -19.378 43.476 19.925 0.50 19.50 91 GLU A N 1
ATOM 643 C CA A GLU A 1 92 ? -18.282 42.940 20.753 0.50 18.50 91 GLU A CA 1
ATOM 644 C CA B GLU A 1 92 ? -18.266 42.957 20.767 0.50 20.30 91 GLU A CA 1
ATOM 645 C C A GLU A 1 92 ? -16.939 43.403 20.161 0.50 18.36 91 GLU A C 1
ATOM 646 C C B GLU A 1 92 ? -16.926 43.406 20.160 0.50 19.33 91 GLU A C 1
ATOM 647 O O A GLU A 1 92 ? -16.011 43.656 20.952 0.50 17.17 91 GLU A O 1
ATOM 648 O O B GLU A 1 92 ? -15.992 43.659 20.943 0.50 17.88 91 GLU A O 1
ATOM 659 N N . TRP A 1 93 ? -16.856 43.567 18.838 1.00 19.18 92 TRP A N 1
ATOM 660 C CA . TRP A 1 93 ? -15.630 44.039 18.124 1.00 19.33 92 TRP A CA 1
ATOM 661 C C . TRP A 1 93 ? -15.360 45.502 18.499 1.00 18.85 92 TRP A C 1
ATOM 662 O O . TRP A 1 93 ? -14.225 45.849 18.918 1.00 17.08 92 TRP A O 1
ATOM 673 N N . HIS A 1 94 ? -16.389 46.345 18.462 1.00 18.67 93 HIS A N 1
ATOM 674 C CA . HIS A 1 94 ? -16.242 47.754 18.883 1.00 17.59 93 HIS A CA 1
ATOM 675 C C . HIS A 1 94 ? -15.819 47.823 20.353 1.00 17.55 93 HIS A C 1
ATOM 676 O O . HIS A 1 94 ? -14.966 48.672 20.710 1.00 16.10 93 HIS A O 1
ATOM 683 N N . GLN A 1 95 ? -16.396 46.959 21.189 1.00 16.84 94 GLN A N 1
ATOM 684 C CA . GLN A 1 95 ? -16.134 46.982 22.637 1.00 16.84 94 GLN A CA 1
ATOM 685 C C . GLN A 1 95 ? -14.697 46.524 22.912 1.00 15.56 94 GLN A C 1
ATOM 686 O 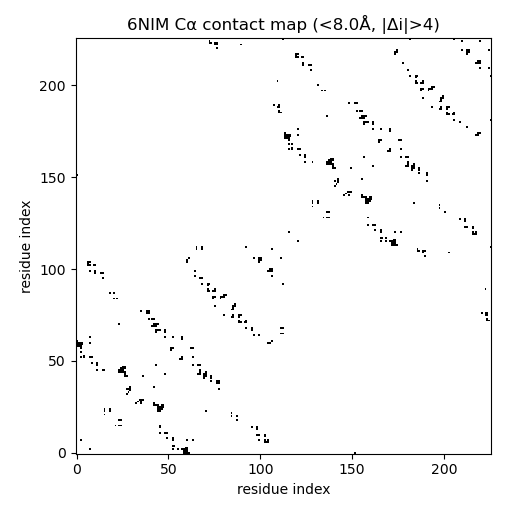O . GLN A 1 95 ? -14.060 47.154 23.726 1.00 16.14 94 GLN A O 1
ATOM 692 N N . GLN A 1 96 ? -14.205 45.467 22.244 1.00 17.21 95 GLN A N 1
ATOM 693 C CA . GLN A 1 96 ? -12.793 45.051 22.440 1.00 16.41 95 GLN A CA 1
ATOM 694 C C . GLN A 1 96 ? -11.859 46.193 22.013 1.00 16.57 95 GLN A C 1
ATOM 695 O O . GLN A 1 96 ? -10.853 46.428 22.681 1.00 15.98 95 GLN A O 1
ATOM 701 N N . ALA A 1 97 ? -12.215 46.900 20.954 1.00 16.52 96 ALA A N 1
ATOM 702 C CA . ALA A 1 97 ? -11.395 48.024 20.461 1.00 16.31 96 ALA A CA 1
ATOM 703 C C . ALA A 1 97 ? -11.417 49.159 21.487 1.00 16.92 96 ALA A C 1
ATOM 704 O O . ALA A 1 97 ? -10.367 49.783 21.665 1.00 17.29 96 ALA A O 1
ATOM 706 N N . LEU A 1 98 ? -12.536 49.397 22.170 1.00 15.84 97 LEU A N 1
ATOM 707 C CA . LEU A 1 98 ? -12.596 50.407 23.271 1.00 16.75 97 LEU A CA 1
ATOM 708 C C . LEU A 1 98 ? -11.616 50.020 24.363 1.00 16.51 97 LEU A C 1
ATOM 709 O O . LEU A 1 98 ? -10.885 50.879 24.862 1.00 16.78 97 LEU A O 1
ATOM 714 N N . SER A 1 99 ? -11.625 48.732 24.727 1.00 15.86 98 SER A N 1
ATOM 715 C CA . SER A 1 99 ? -10.748 48.178 25.774 1.00 16.59 98 SER A CA 1
ATOM 716 C C . SER A 1 99 ? -9.297 48.399 25.326 1.00 15.52 98 SER A C 1
ATOM 717 O O . SER A 1 99 ? -8.459 48.897 26.114 1.00 15.26 98 SER A O 1
ATOM 720 N N . PHE A 1 100 ? -8.992 48.030 24.087 1.00 16.82 99 PHE A N 1
ATOM 721 C CA . PHE A 1 100 ? -7.615 48.161 23.552 1.00 15.51 99 PHE A CA 1
ATOM 722 C C . PHE A 1 100 ? -7.185 49.637 23.575 1.00 16.28 99 PHE A C 1
ATOM 723 O O . PHE A 1 100 ? -6.028 49.922 23.982 1.00 14.41 99 PHE A O 1
ATOM 731 N N . ARG A 1 101 ? -8.047 50.555 23.137 1.00 14.98 100 ARG A N 1
ATOM 732 C CA . ARG A 1 101 ? -7.683 51.997 23.202 1.00 15.93 100 ARG A CA 1
ATOM 733 C C . ARG A 1 101 ? -7.286 52.352 24.641 1.00 15.43 100 ARG A C 1
ATOM 734 O O . ARG A 1 101 ? -6.343 53.108 24.846 1.00 16.86 100 ARG A O 1
ATOM 742 N N . SER A 1 102 ? -7.976 51.808 25.638 1.00 17.31 101 SER A N 1
ATOM 743 C CA . SER A 1 102 ? -7.749 52.190 27.049 1.00 16.82 101 SER A CA 1
ATOM 744 C C . SER A 1 102 ? -6.530 51.495 27.666 1.00 18.23 101 SER A C 1
ATOM 745 O O . SER A 1 102 ? -6.063 52.019 28.686 1.00 15.96 101 SER A O 1
ATOM 748 N N . ILE A 1 103 ? -6.038 50.371 27.122 1.00 15.89 102 ILE A N 1
ATOM 749 C CA . ILE A 1 103 ? -4.908 49.620 27.747 1.00 17.00 102 ILE A CA 1
ATOM 750 C C . ILE A 1 103 ? -3.635 49.621 26.881 1.00 16.73 102 ILE A C 1
ATOM 751 O O . ILE A 1 103 ? -2.602 49.194 27.418 1.00 15.90 102 ILE A O 1
ATOM 756 N N . TYR A 1 104 ? -3.649 50.042 25.612 1.00 17.27 103 TYR A N 1
ATOM 757 C CA . TYR A 1 104 ? -2.494 49.738 24.719 1.00 17.08 103 TYR A CA 1
ATOM 758 C C . TYR A 1 104 ? -1.262 50.449 25.285 1.00 16.97 103 TYR A C 1
ATOM 759 O O . TYR A 1 104 ? -0.156 49.848 25.278 1.00 14.93 103 TYR A O 1
ATOM 768 N N . LEU A 1 105 ? -1.407 51.686 25.802 1.00 16.35 104 LEU A N 1
ATOM 769 C CA . LEU A 1 105 ? -0.232 52.396 26.341 1.00 16.26 104 LEU A CA 1
ATOM 770 C C . LEU A 1 105 ? 0.202 51.738 27.656 1.00 16.94 104 LEU A C 1
ATOM 771 O O . LEU A 1 105 ? 1.402 51.677 27.929 1.00 17.26 104 LEU A O 1
ATOM 776 N N . ASP A 1 106 ? -0.744 51.236 28.431 1.00 16.48 105 ASP A N 1
ATOM 777 C CA . ASP A 1 106 ? -0.427 50.504 29.681 1.00 16.58 105 ASP A CA 1
ATOM 778 C C . ASP A 1 106 ? 0.432 49.263 29.343 1.00 15.57 105 ASP A C 1
ATOM 779 O O . ASP A 1 106 ? 1.444 49.001 30.036 1.00 17.17 105 ASP A O 1
ATOM 784 N N . VAL A 1 107 ? 0.045 48.546 28.300 1.00 15.56 106 VAL A N 1
ATOM 785 C CA . VAL A 1 107 ? 0.802 47.369 27.769 1.00 15.52 106 VAL A CA 1
ATOM 786 C C . VAL A 1 107 ? 2.181 47.821 27.297 1.00 16.41 106 VAL A C 1
ATOM 787 O O . VAL A 1 107 ? 3.166 47.160 27.672 1.00 15.68 106 VAL A O 1
ATOM 791 N N . ALA A 1 108 ? 2.272 48.901 26.507 1.00 15.88 107 ALA A N 1
ATOM 792 C CA . ALA A 1 108 ? 3.575 49.440 26.053 1.00 15.53 107 ALA A CA 1
ATOM 793 C C . ALA A 1 108 ? 4.471 49.659 27.263 1.00 15.14 107 ALA A C 1
ATOM 794 O O . ALA A 1 108 ? 5.637 49.193 27.269 1.00 15.65 107 ALA A O 1
ATOM 796 N N . ARG A 1 109 ? 3.953 50.312 28.313 1.00 16.55 108 ARG A N 1
ATOM 797 C CA . ARG A 1 109 ? 4.737 50.536 29.562 1.00 18.85 108 ARG A CA 1
ATOM 798 C C . ARG A 1 109 ? 5.143 49.207 30.224 1.00 18.03 108 ARG A C 1
ATOM 799 O O . ARG A 1 109 ? 6.296 49.119 30.719 1.00 17.08 108 ARG A O 1
ATOM 807 N N . GLN A 1 110 ? 4.248 48.206 30.268 1.00 17.45 109 GLN A N 1
ATOM 808 C CA . GLN A 1 110 ? 4.564 46.878 30.850 1.00 16.52 109 GLN A CA 1
ATOM 809 C C . GLN A 1 110 ? 5.743 46.258 30.085 1.00 17.19 109 GLN A C 1
ATOM 810 O O . GLN A 1 110 ? 6.407 45.392 30.645 1.00 17.43 109 GLN A O 1
ATOM 816 N N . CYS A 1 111 ? 5.960 46.633 28.823 1.00 16.70 110 CYS A N 1
ATOM 817 C CA . CYS A 1 111 ? 7.047 46.075 27.961 1.00 17.26 110 CYS A CA 1
ATOM 818 C C . CYS A 1 111 ? 8.290 46.982 27.959 1.00 17.32 110 CYS A C 1
ATOM 819 O O . CYS A 1 111 ? 9.243 46.703 27.177 1.00 19.84 110 CYS A O 1
ATOM 822 N N . GLY A 1 112 ? 8.346 47.987 28.830 1.00 17.88 111 GLY A N 1
ATOM 823 C CA . GLY A 1 112 ? 9.537 48.827 29.018 1.00 19.13 111 GLY A CA 1
ATOM 824 C C . GLY A 1 112 ? 9.614 49.964 28.014 1.00 19.40 111 GLY A C 1
ATOM 825 O O . GLY A 1 112 ? 10.668 50.570 27.925 1.00 19.79 111 GLY A O 1
ATOM 826 N N . LEU A 1 113 ? 8.553 50.223 27.255 1.00 17.42 112 LEU A N 1
ATOM 827 C CA . LEU A 1 113 ? 8.544 51.305 26.253 1.00 19.04 112 LEU A CA 1
ATOM 828 C C . LEU A 1 113 ? 8.167 52.612 26.929 1.00 20.67 112 LEU A C 1
ATOM 829 O O . LEU A 1 113 ? 7.308 52.595 27.838 1.00 19.74 112 LEU A O 1
ATOM 834 N N . SER A 1 114 ? 8.701 53.712 26.420 1.00 19.75 113 SER A N 1
ATOM 835 C CA . SER A 1 114 ? 8.291 55.064 26.875 1.00 22.52 113 SER A CA 1
ATOM 836 C C . SER A 1 114 ? 7.024 55.438 26.107 1.00 21.04 113 SER A C 1
ATOM 837 O O . SER A 1 114 ? 6.953 55.080 24.934 1.00 22.35 113 SER A O 1
ATOM 840 N N . VAL A 1 115 ? 6.121 56.188 26.725 1.00 20.65 114 VAL A N 1
ATOM 841 C CA . VAL A 1 115 ? 4.883 56.648 26.032 1.00 22.89 114 VAL A CA 1
ATOM 842 C C . VAL A 1 115 ? 4.784 58.174 26.174 1.00 22.85 114 VAL A C 1
ATOM 843 O O . VAL A 1 115 ? 5.310 58.745 27.163 1.00 23.04 114 VAL A O 1
ATOM 847 N N . ASP A 1 116 ? 4.114 58.795 25.221 1.00 21.83 115 ASP A N 1
ATOM 848 C CA . ASP A 1 116 ? 3.797 60.251 25.266 1.00 22.08 115 ASP A CA 1
ATOM 849 C C . ASP A 1 116 ? 2.292 60.360 25.528 1.00 21.47 115 ASP A C 1
ATOM 850 O O . ASP A 1 116 ? 1.510 60.341 24.576 1.00 22.45 115 ASP A O 1
ATOM 855 N N . ASP A 1 117 ? 1.891 60.395 26.790 1.00 23.59 116 ASP A N 1
ATOM 856 C CA . ASP A 1 117 ? 0.457 60.354 27.168 1.00 24.16 116 ASP A CA 1
ATOM 857 C C . ASP A 1 117 ? -0.308 61.517 26.519 1.00 21.99 116 ASP A C 1
ATOM 858 O O . ASP A 1 117 ? -1.423 61.280 26.027 1.00 20.90 116 ASP A O 1
ATOM 863 N N . ASP A 1 118 ? 0.245 62.720 26.517 1.00 20.34 117 ASP A N 1
ATOM 864 C CA . ASP A 1 118 ? -0.474 63.895 25.937 1.00 21.13 117 ASP A CA 1
ATOM 865 C C . ASP A 1 118 ? -0.725 63.677 24.443 1.00 19.37 117 ASP A C 1
ATOM 866 O O . ASP A 1 118 ? -1.817 64.083 23.965 1.00 18.73 117 ASP A O 1
ATOM 871 N N . ALA A 1 119 ? 0.247 63.131 23.702 1.00 19.22 118 ALA A N 1
ATOM 872 C CA . ALA A 1 119 ? 0.152 63.004 22.229 1.00 19.95 118 ALA A CA 1
ATOM 873 C C . ALA A 1 119 ? -0.672 61.776 21.820 1.00 18.96 118 ALA A C 1
ATOM 874 O O . ALA A 1 119 ? -1.243 61.775 20.722 1.00 19.60 118 ALA A O 1
ATOM 876 N N . ALA A 1 120 ? -0.600 60.717 22.611 1.00 20.19 119 ALA A N 1
ATOM 877 C CA . ALA A 1 120 ? -1.068 59.375 22.211 1.00 20.14 119 ALA A CA 1
ATOM 878 C C . ALA A 1 120 ? -2.579 59.376 21.955 1.00 18.73 119 ALA A C 1
ATOM 879 O O . ALA A 1 120 ? -3.380 59.995 22.701 1.00 18.50 119 ALA A O 1
ATOM 881 N N . TYR A 1 121 ? -2.984 58.616 20.959 1.00 20.10 120 TYR A N 1
ATO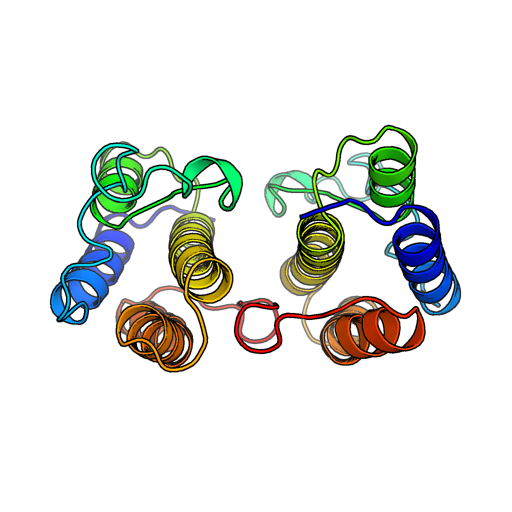M 882 C CA . TYR A 1 121 ? -4.405 58.281 20.714 1.00 20.02 120 TYR A CA 1
ATOM 883 C C . TYR A 1 121 ? -5.013 57.707 21.989 1.00 19.81 120 TYR A C 1
ATOM 884 O O . TYR A 1 121 ? -4.406 56.857 22.646 1.00 21.21 120 TYR A O 1
ATOM 894 N N . GLY B 1 9 ? -19.052 58.315 2.743 1.00 52.60 8 GLY B N 1
ATOM 895 C CA . GLY B 1 9 ? -18.942 59.721 3.216 1.00 50.21 8 GLY B CA 1
ATOM 896 C C . GLY B 1 9 ? -18.843 60.715 2.064 1.00 51.32 8 GLY B C 1
ATOM 897 O O . GLY B 1 9 ? -18.245 60.379 1.014 1.00 57.31 8 GLY B O 1
ATOM 898 N N . THR B 1 10 ? -19.441 61.892 2.245 1.00 49.68 9 THR B N 1
ATOM 899 C CA . THR B 1 10 ? -19.416 63.046 1.307 1.00 47.12 9 THR B CA 1
ATOM 900 C C . THR B 1 10 ? -18.433 64.080 1.860 1.00 41.60 9 THR B C 1
ATOM 901 O O . THR B 1 10 ? -18.235 64.102 3.115 1.00 41.92 9 THR B O 1
ATOM 903 N N . LEU B 1 11 ? -17.835 64.892 0.985 1.00 37.93 10 LEU B N 1
ATOM 904 C CA . LEU B 1 11 ? -17.088 66.108 1.399 1.00 33.80 10 LEU B CA 1
ATOM 905 C C . LEU B 1 11 ? -18.037 67.305 1.326 1.00 33.69 10 LEU B C 1
ATOM 906 O O . LEU B 1 11 ? -18.324 67.760 0.213 1.00 30.58 10 LEU B O 1
ATOM 911 N N . ASP B 1 12 ? -18.482 67.817 2.468 1.00 29.82 11 ASP B N 1
ATOM 912 C CA . ASP B 1 12 ? -19.234 69.088 2.507 1.00 28.20 11 ASP B CA 1
ATOM 913 C C . ASP B 1 12 ? -18.201 70.196 2.632 1.00 28.45 11 ASP B C 1
ATOM 914 O O . ASP B 1 12 ? -17.743 70.454 3.755 1.00 23.20 11 ASP B O 1
ATOM 919 N N . LYS B 1 13 ? -17.867 70.836 1.517 1.00 26.49 12 LYS B N 1
ATOM 920 C CA . LYS B 1 13 ? -16.726 71.777 1.501 1.00 26.91 12 LYS B CA 1
ATOM 921 C C . LYS B 1 13 ? -17.043 72.972 2.396 1.00 23.43 12 LYS B C 1
ATOM 922 O O . LYS B 1 13 ? -16.136 73.405 3.068 1.00 24.83 12 LYS B O 1
ATOM 928 N N . ALA B 1 14 ? -18.264 73.510 2.366 1.00 24.80 13 ALA B N 1
ATOM 929 C CA . ALA B 1 14 ? -18.655 74.677 3.188 1.00 24.64 13 ALA B CA 1
ATOM 930 C C . ALA B 1 14 ? -18.454 74.337 4.668 1.00 21.94 13 ALA B C 1
ATOM 931 O O . ALA B 1 14 ? -17.859 75.148 5.400 1.00 23.35 13 ALA B O 1
ATOM 933 N N . ARG B 1 15 ? -18.940 73.179 5.090 1.00 20.65 14 ARG B N 1
ATOM 934 C CA . ARG B 1 15 ? -18.912 72.823 6.525 1.00 22.48 14 ARG B CA 1
ATOM 935 C C . ARG B 1 15 ? -17.447 72.636 6.927 1.00 20.18 14 ARG B C 1
ATOM 936 O O . ARG B 1 15 ? -17.058 73.100 8.030 1.00 20.79 14 ARG B O 1
ATOM 944 N N . CYS B 1 16 ? -16.666 71.997 6.063 1.00 21.40 15 CYS B N 1
ATOM 945 C CA . CYS B 1 16 ? -15.234 71.719 6.329 1.00 21.57 15 CYS B CA 1
ATOM 946 C C . CYS B 1 16 ? -14.438 73.028 6.371 1.00 21.34 15 CYS B C 1
ATOM 947 O O . CYS B 1 16 ? -13.552 73.182 7.247 1.00 20.34 15 CYS B O 1
ATOM 950 N N . LEU B 1 17 ? -14.715 73.979 5.478 1.00 20.28 16 LEU B N 1
ATOM 951 C CA . LEU B 1 17 ? -14.012 75.294 5.509 1.00 20.96 16 LEU B CA 1
ATOM 952 C C . LEU B 1 17 ? -14.420 76.107 6.747 1.00 20.92 16 LEU B C 1
ATOM 953 O O . LEU B 1 17 ? -13.564 76.780 7.348 1.00 20.71 16 LEU B O 1
ATOM 958 N N . ALA B 1 18 ? -15.679 76.054 7.160 1.00 20.51 17 ALA B N 1
ATOM 959 C CA . ALA B 1 18 ? -16.131 76.689 8.420 1.00 19.00 17 ALA B CA 1
ATOM 960 C C . ALA B 1 18 ? -15.280 76.168 9.604 1.00 18.68 17 ALA B C 1
ATOM 961 O O . ALA B 1 18 ? -14.851 76.950 10.483 1.00 17.36 17 ALA B O 1
ATOM 963 N N . PHE B 1 19 ? -15.081 74.856 9.648 1.00 19.38 18 PHE B N 1
ATOM 964 C CA . PHE B 1 19 ? -14.321 74.147 10.708 1.00 19.81 18 PHE B CA 1
ATOM 965 C C . PHE B 1 19 ? -12.868 74.644 10.725 1.00 18.79 18 PHE B C 1
ATOM 966 O O . PHE B 1 19 ? -12.352 75.014 11.777 1.00 19.15 18 PHE B O 1
ATOM 974 N N . VAL B 1 20 ? -12.185 74.608 9.579 1.00 20.20 19 VAL B N 1
ATOM 975 C CA . VAL B 1 20 ? -10.787 75.110 9.454 1.00 21.02 19 VAL B CA 1
ATOM 976 C C . VAL B 1 20 ? -10.744 76.579 9.855 1.00 20.39 19 VAL B C 1
ATOM 977 O O . VAL B 1 20 ? -9.793 77.009 10.532 1.00 17.21 19 VAL B O 1
ATOM 981 N N . HIS B 1 21 ? -11.751 77.346 9.459 1.00 20.46 20 HIS B N 1
ATOM 982 C CA . HIS B 1 21 ? -11.741 78.805 9.683 1.00 22.45 20 HIS B CA 1
ATOM 983 C C . HIS B 1 21 ? -11.822 79.092 11.189 1.00 19.18 20 HIS B C 1
ATOM 984 O O . HIS B 1 21 ? -11.061 79.929 11.684 1.00 21.50 20 HIS B O 1
ATOM 991 N N . GLN B 1 22 ? -12.693 78.381 11.907 1.00 20.36 21 GLN B N 1
ATOM 992 C CA . GLN B 1 22 ? -12.901 78.508 13.371 1.00 20.79 21 GLN B CA 1
ATOM 993 C C . GLN B 1 22 ? -11.574 78.145 14.061 1.00 19.25 21 GLN B C 1
ATOM 994 O O . GLN B 1 22 ? -11.126 78.925 14.918 1.00 18.86 21 GLN B O 1
ATOM 1000 N N . LEU B 1 23 ? -10.924 77.055 13.639 1.00 19.30 22 LEU B N 1
ATOM 1001 C CA . LEU B 1 23 ? -9.610 76.622 14.182 1.00 17.94 22 LEU B CA 1
ATOM 1002 C C . LEU B 1 23 ? -8.543 77.686 13.869 1.00 18.56 22 LEU B C 1
ATOM 1003 O O . LEU B 1 23 ? -7.711 78.014 14.734 1.00 18.45 22 LEU B O 1
ATOM 1008 N N . TRP B 1 24 ? -8.554 78.230 12.665 1.00 18.57 23 TRP B N 1
ATOM 1009 C CA . TRP B 1 24 ? -7.600 79.302 12.267 1.00 18.79 23 TRP B CA 1
ATOM 1010 C C . TRP B 1 24 ? -7.726 80.488 13.241 1.00 19.53 23 TRP B C 1
ATOM 1011 O O . TRP B 1 24 ? -6.701 80.958 13.778 1.00 20.98 23 TRP B O 1
ATOM 1022 N N . ASP B 1 25 ? -8.943 80.921 13.531 1.00 21.39 24 ASP B N 1
ATOM 1023 C CA . ASP B 1 25 ? -9.210 82.089 14.410 1.00 22.31 24 ASP B CA 1
ATOM 1024 C C . ASP B 1 25 ? -8.855 81.749 15.859 1.00 23.21 24 ASP B C 1
ATOM 1025 O O . ASP B 1 25 ? -8.400 82.638 16.570 1.00 23.28 24 ASP B O 1
ATOM 1030 N N . LYS B 1 26 ? -8.966 80.494 16.278 1.00 22.65 25 LYS B N 1
ATOM 1031 C CA . LYS B 1 26 ? -8.636 80.092 17.672 1.00 23.58 25 LYS B CA 1
ATOM 1032 C C . LYS B 1 26 ? -7.136 79.888 17.854 1.00 23.54 25 LYS B C 1
ATOM 1033 O O . LYS B 1 26 ? -6.712 79.795 19.001 1.00 24.12 25 LYS B O 1
ATOM 1039 N N . ASP B 1 27 ? -6.366 79.849 16.765 1.00 21.84 26 ASP B N 1
ATOM 1040 C CA . ASP B 1 27 ? -4.908 79.583 16.779 1.00 21.47 26 ASP B CA 1
ATOM 1041 C C . ASP B 1 27 ? -4.196 80.905 17.082 1.00 23.75 26 ASP B C 1
ATOM 1042 O O . ASP B 1 27 ? -3.711 81.573 16.130 1.00 21.76 26 ASP B O 1
ATOM 1047 N N . LYS B 1 28 ? -4.132 81.262 18.365 1.00 24.10 27 LYS B N 1
ATOM 1048 C CA . LYS B 1 28 ? -3.622 82.587 18.808 1.00 26.22 27 LYS B CA 1
ATOM 1049 C C . LYS B 1 28 ? -2.133 82.700 18.452 1.00 26.53 27 LYS B C 1
ATOM 1050 O O . LYS B 1 28 ? -1.715 83.790 18.046 1.00 25.20 27 LYS B O 1
ATOM 1054 N N . LEU B 1 29 ? -1.355 81.622 18.548 1.00 23.32 28 LEU B N 1
ATOM 1055 C CA . LEU B 1 29 ? 0.090 81.650 18.179 1.00 23.71 28 LEU B CA 1
ATOM 1056 C C . LEU B 1 29 ? 0.272 81.702 16.650 1.00 23.82 28 LEU B C 1
ATOM 1057 O O . LEU B 1 29 ? 1.406 81.879 16.209 1.00 23.39 28 LEU B O 1
ATOM 1062 N N . LYS B 1 30 ? -0.771 81.439 15.848 1.00 22.37 29 LYS B N 1
ATOM 1063 C CA . LYS B 1 30 ? -0.660 81.238 14.382 1.00 24.80 29 LYS B CA 1
ATOM 1064 C C . LYS B 1 30 ? 0.308 80.084 14.075 1.00 23.29 29 LYS B C 1
ATOM 1065 O O . LYS B 1 30 ? 0.910 80.056 12.997 1.00 23.54 29 LYS B O 1
ATOM 1071 N N . MET B 1 31 ? 0.409 79.104 14.968 1.00 20.98 30 MET B N 1
ATOM 1072 C CA . MET B 1 31 ? 1.379 77.989 14.833 1.00 21.34 30 MET B CA 1
ATOM 1073 C C . MET B 1 31 ? 0.896 76.958 13.797 1.00 21.38 30 MET B C 1
ATOM 1074 O O . MET B 1 31 ? 1.715 76.220 13.285 1.00 21.57 30 MET B O 1
ATOM 1079 N N . PHE B 1 32 ? -0.409 76.881 13.541 1.00 20.38 31 PHE B N 1
ATOM 1080 C CA . PHE B 1 32 ? -1.018 75.933 12.572 1.00 21.76 31 PHE B CA 1
ATOM 1081 C C . PHE B 1 32 ? -1.363 76.593 11.219 1.00 21.78 31 PHE B C 1
ATOM 1082 O O . PHE B 1 32 ? -1.892 75.877 10.368 1.00 21.76 31 PHE B O 1
ATOM 1090 N N . HIS B 1 33 ? -1.038 77.872 10.991 1.00 23.53 32 HIS B N 1
ATOM 1091 C CA . HIS B 1 33 ? -1.485 78.645 9.793 1.00 23.19 32 HIS B CA 1
ATOM 1092 C C . HIS B 1 33 ? -0.789 78.136 8.520 1.00 25.00 32 HIS B C 1
ATOM 1093 O O . HIS B 1 33 ? -1.432 78.060 7.461 1.00 25.80 32 HIS B O 1
ATOM 1100 N N . HIS B 1 34 ? 0.497 77.809 8.598 1.00 24.41 33 HIS B N 1
ATOM 1101 C CA . HIS B 1 34 ? 1.348 77.481 7.423 1.00 25.61 33 HIS B CA 1
ATOM 1102 C C . HIS B 1 34 ? 2.197 76.261 7.723 1.00 26.23 33 HIS B C 1
ATOM 1103 O O . HIS B 1 34 ? 2.456 75.969 8.899 1.00 25.05 33 HIS B O 1
ATOM 1110 N N . PRO B 1 35 ? 2.678 75.563 6.666 1.00 26.39 34 PRO B N 1
ATOM 1111 C CA . PRO B 1 35 ? 3.592 74.441 6.829 1.00 29.05 34 PRO B CA 1
ATOM 1112 C C . PRO B 1 35 ? 4.878 74.884 7.535 1.00 28.25 34 PRO B C 1
ATOM 1113 O O . PRO B 1 35 ? 5.259 76.038 7.445 1.00 26.94 34 PRO B O 1
ATOM 1117 N N . ILE B 1 36 ? 5.461 73.953 8.278 1.00 27.32 35 ILE B N 1
ATOM 1118 C CA . ILE B 1 36 ? 6.761 74.127 8.984 1.00 28.31 35 ILE B CA 1
ATOM 1119 C C . ILE B 1 36 ? 7.856 73.916 7.943 1.00 29.37 35 ILE B C 1
ATOM 1120 O O . ILE B 1 36 ? 7.861 72.865 7.274 1.00 29.96 35 ILE B O 1
ATOM 1125 N N . SER B 1 37 ? 8.746 74.881 7.803 1.00 29.63 36 SER B N 1
ATOM 1126 C CA . SER B 1 37 ? 9.940 74.717 6.949 1.00 30.62 36 SER B CA 1
ATOM 1127 C C . SER B 1 37 ? 11.111 74.253 7.827 1.00 28.68 36 SER B C 1
ATOM 1128 O O . SER B 1 37 ? 11.120 74.564 9.042 1.00 27.23 36 SER B O 1
ATOM 1131 N N . ALA B 1 38 ? 12.073 73.565 7.209 1.00 31.38 37 ALA B N 1
ATOM 1132 C CA . ALA B 1 38 ? 13.401 73.268 7.793 1.00 31.81 37 ALA B CA 1
ATOM 1133 C C . ALA B 1 38 ? 14.034 74.570 8.306 1.00 30.49 37 ALA B C 1
ATOM 1134 O O . ALA B 1 38 ? 14.700 74.519 9.345 1.00 33.35 37 ALA B O 1
ATOM 1136 N N . ALA B 1 39 ? 13.875 75.674 7.573 1.00 27.42 38 ALA B N 1
ATOM 1137 C CA . ALA B 1 39 ? 14.374 77.015 7.949 1.00 34.06 38 ALA B CA 1
ATOM 1138 C C . ALA B 1 39 ? 13.882 77.348 9.360 1.00 34.67 38 ALA B C 1
ATOM 1139 O O . ALA B 1 39 ? 14.680 77.802 10.172 1.00 35.26 38 ALA B O 1
ATOM 1141 N N . GLU B 1 40 ? 12.599 77.101 9.636 1.00 35.86 39 GLU B N 1
ATOM 1142 C CA . GLU B 1 40 ? 11.974 77.403 10.954 1.00 35.86 39 GLU B CA 1
ATOM 1143 C C . GLU B 1 40 ? 12.528 76.443 12.021 1.00 32.77 39 GLU B C 1
ATOM 1144 O O . GLU B 1 40 ? 13.037 76.926 13.045 1.00 32.04 39 GLU B O 1
ATOM 1150 N N . LEU B 1 41 ? 12.426 75.126 11.791 1.00 27.96 40 LEU B N 1
ATOM 1151 C CA . LEU B 1 41 ? 12.772 74.064 12.777 1.00 24.95 40 LEU B CA 1
ATOM 1152 C C . LEU B 1 41 ? 13.539 72.969 12.029 1.00 28.50 40 LEU B C 1
ATOM 1153 O O . LEU B 1 41 ? 12.944 72.065 11.427 1.00 26.35 40 LEU B O 1
ATOM 1158 N N . PRO B 1 42 ? 14.885 73.052 12.034 1.00 28.28 41 PRO B N 1
ATOM 1159 C CA . PRO B 1 42 ? 15.730 72.167 11.224 1.00 28.45 41 PRO B CA 1
ATOM 1160 C C . PRO B 1 42 ? 15.492 70.666 11.441 1.00 27.52 41 PRO B C 1
ATOM 1161 O O . PRO B 1 42 ? 15.688 69.918 10.509 1.00 27.91 41 PRO B O 1
ATOM 1165 N N . ASP B 1 43 ? 15.057 70.246 12.632 1.00 26.02 42 ASP B N 1
ATOM 1166 C CA . ASP B 1 43 ? 14.937 68.808 12.987 1.00 27.48 42 ASP B CA 1
ATOM 1167 C C . ASP B 1 43 ? 13.488 68.293 12.858 1.00 26.25 42 ASP B C 1
ATOM 1168 O O . ASP B 1 43 ? 13.242 67.135 13.209 1.00 27.79 42 ASP B O 1
ATOM 1173 N N . TYR B 1 44 ? 12.566 69.126 12.415 1.00 26.34 43 TYR B N 1
ATOM 1174 C CA . TYR B 1 44 ? 11.113 68.815 12.466 1.00 26.13 43 TYR B CA 1
ATOM 1175 C C . TYR B 1 44 ? 10.824 67.609 11.562 1.00 27.86 43 TYR B C 1
ATOM 1176 O O . TYR B 1 44 ? 10.044 66.707 11.956 1.00 24.71 43 TYR B O 1
ATOM 1185 N N . HIS B 1 45 ? 11.378 67.640 10.346 1.00 28.62 44 HIS B N 1
ATOM 1186 C CA . HIS B 1 45 ? 11.207 66.563 9.328 1.00 35.64 44 HIS B CA 1
ATOM 1187 C C . HIS B 1 45 ? 11.656 65.221 9.909 1.00 34.42 44 HIS B C 1
ATOM 1188 O O . HIS B 1 45 ? 11.076 64.213 9.498 1.00 38.40 44 HIS B O 1
ATOM 1195 N N . LYS B 1 46 ? 12.631 65.229 10.829 1.00 33.36 45 LYS B N 1
ATOM 1196 C CA . LYS B 1 46 ? 13.226 64.031 11.470 1.00 36.72 45 LYS B CA 1
ATOM 1197 C C . LYS B 1 46 ? 12.203 63.424 12.418 1.00 38.26 45 LYS B C 1
ATOM 1198 O O . LYS B 1 46 ? 12.167 62.197 12.510 1.00 37.17 45 LYS B O 1
ATOM 1201 N N . VAL B 1 47 ? 11.387 64.259 13.070 1.00 29.72 46 VAL B N 1
ATOM 1202 C CA . VAL B 1 47 ? 10.456 63.808 14.136 1.00 30.08 46 VAL B CA 1
ATOM 1203 C C . VAL B 1 47 ? 9.094 63.479 13.523 1.00 27.13 46 VAL B C 1
ATOM 1204 O O . VAL B 1 47 ? 8.490 62.475 13.920 1.00 27.00 46 VAL B O 1
ATOM 1208 N N . ILE B 1 48 ? 8.623 64.306 12.595 1.00 24.91 47 ILE B N 1
ATOM 1209 C CA . ILE B 1 48 ? 7.210 64.292 12.122 1.00 24.93 47 ILE B CA 1
ATOM 1210 C C . ILE B 1 48 ? 7.168 63.718 10.705 1.00 26.37 47 ILE B C 1
ATOM 1211 O O . ILE B 1 48 ? 7.675 64.383 9.812 1.00 28.42 47 ILE B O 1
ATOM 1216 N N . ASN B 1 49 ? 6.553 62.547 10.523 1.00 30.57 48 ASN B N 1
ATOM 1217 C CA . ASN B 1 49 ? 6.458 61.837 9.213 1.00 34.79 48 ASN B CA 1
ATOM 1218 C C . ASN B 1 49 ? 5.339 62.416 8.345 1.00 32.32 48 ASN B C 1
ATOM 1219 O O . ASN B 1 49 ? 5.419 62.264 7.129 1.00 30.66 48 ASN B O 1
ATOM 1224 N N . TYR B 1 50 ? 4.277 62.955 8.952 1.00 30.95 49 TYR B N 1
ATOM 1225 C CA . TYR B 1 50 ? 3.056 63.414 8.236 1.00 31.76 49 TYR B CA 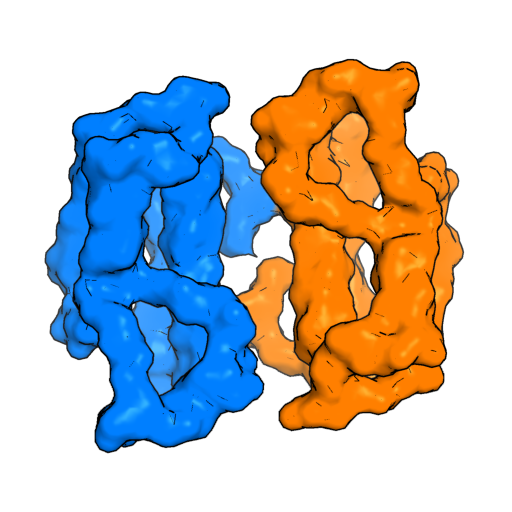1
ATOM 1226 C C . TYR B 1 50 ? 2.715 64.850 8.621 1.00 27.45 49 TYR B C 1
ATOM 1227 O O . TYR B 1 50 ? 1.745 65.098 9.326 1.00 26.82 49 TYR B O 1
ATOM 1236 N N . PRO B 1 51 ? 3.495 65.828 8.123 1.00 28.58 50 PRO B N 1
ATOM 1237 C CA . PRO B 1 51 ? 3.288 67.231 8.451 1.00 27.83 50 PRO B CA 1
ATOM 1238 C C . PRO B 1 51 ? 1.946 67.631 7.858 1.00 27.19 50 PRO B C 1
ATOM 1239 O O . PRO B 1 51 ? 1.588 67.100 6.827 1.00 24.57 50 PRO B O 1
ATOM 1243 N N . VAL B 1 52 ? 1.237 68.540 8.510 1.00 23.56 51 VAL B N 1
ATOM 1244 C CA . VAL B 1 52 ? 0.007 69.117 7.907 1.00 23.48 51 VAL B CA 1
ATOM 1245 C C . VAL B 1 52 ? -0.321 70.391 8.676 1.00 21.43 51 VAL B C 1
ATOM 1246 O O . VAL B 1 52 ? 0.140 70.519 9.816 1.00 20.13 51 VAL B O 1
ATOM 1250 N N . ASP B 1 53 ? -0.992 71.318 8.009 1.00 20.79 52 ASP B N 1
ATOM 1251 C CA . ASP B 1 53 ? -1.328 72.651 8.559 1.00 20.80 52 ASP B CA 1
ATOM 1252 C C . ASP B 1 53 ? -2.679 73.072 7.991 1.00 19.22 52 ASP B C 1
ATOM 1253 O O . ASP B 1 53 ? -3.149 72.481 6.997 1.00 20.91 52 ASP B O 1
ATOM 1258 N N . LEU B 1 54 ? -3.233 74.110 8.564 1.00 18.82 53 LEU B N 1
ATOM 1259 C CA . LEU B 1 54 ? -4.592 74.578 8.199 1.00 21.16 53 LEU B CA 1
ATOM 1260 C C . LEU B 1 54 ? -4.631 75.139 6.761 1.00 21.20 53 LEU B C 1
ATOM 1261 O O . LEU B 1 54 ? -5.666 74.959 6.097 1.00 19.58 53 LEU B O 1
ATOM 1266 N N . SER B 1 55 ? -3.586 75.801 6.259 1.00 21.89 54 SER B N 1
ATOM 1267 C CA . SER B 1 55 ? -3.599 76.326 4.862 1.00 21.43 54 SER B CA 1
ATOM 1268 C C . SER B 1 55 ? -3.679 75.142 3.879 1.00 21.32 54 SER B C 1
ATOM 1269 O O . SER B 1 55 ? -4.515 75.165 2.937 1.00 23.45 54 SER B O 1
ATOM 1272 N N . THR B 1 56 ? -2.865 74.122 4.111 1.00 22.44 55 THR B N 1
ATOM 1273 C CA . THR B 1 56 ? -2.808 72.857 3.345 1.00 23.30 55 THR B CA 1
ATOM 1274 C C . THR B 1 56 ? -4.150 72.144 3.453 1.00 25.25 55 THR B C 1
ATOM 1275 O O . THR B 1 56 ? -4.635 71.672 2.423 1.00 25.81 55 THR B O 1
ATOM 1279 N N . ILE B 1 57 ? -4.755 72.082 4.644 1.00 23.83 56 ILE B N 1
ATOM 1280 C CA . ILE B 1 57 ? -6.108 71.471 4.770 1.00 21.32 56 ILE B CA 1
ATOM 1281 C C . ILE B 1 57 ? -7.130 72.276 3.958 1.00 23.11 56 ILE B C 1
ATOM 1282 O O . ILE B 1 57 ? -7.858 71.636 3.186 1.00 22.89 56 ILE B O 1
ATOM 1287 N N . ARG B 1 58 ? -7.178 73.605 4.075 1.00 23.60 57 ARG B N 1
ATOM 1288 C CA . ARG B 1 58 ? -8.087 74.469 3.262 1.00 24.74 57 ARG B CA 1
ATOM 1289 C C . ARG B 1 58 ? -7.938 74.176 1.755 1.00 27.92 57 ARG B C 1
ATOM 1290 O O . ARG B 1 58 ? -8.964 74.064 1.021 1.00 25.41 57 ARG B O 1
ATOM 1298 N N . GLN B 1 59 ? -6.710 74.056 1.273 1.00 25.87 58 GLN B N 1
ATOM 1299 C CA . GLN B 1 59 ? -6.430 73.746 -0.156 1.00 28.98 58 GLN B CA 1
ATOM 1300 C C . GLN B 1 59 ? -6.978 72.360 -0.508 1.00 28.92 58 GLN B C 1
ATOM 1301 O O . GLN B 1 59 ? -7.573 72.243 -1.584 1.00 33.44 58 GLN B O 1
ATOM 1307 N N . GLY B 1 60 ? -6.787 71.366 0.363 1.00 28.05 59 GLY B N 1
ATOM 1308 C CA . GLY B 1 60 ? -7.262 69.986 0.169 1.00 29.77 59 GLY B CA 1
ATOM 1309 C C . GLY B 1 60 ? -8.783 69.920 0.088 1.00 33.63 59 GLY B C 1
ATOM 1310 O O . GLY B 1 60 ? -9.323 69.051 -0.669 1.00 31.75 59 GLY B O 1
ATOM 1311 N N . ILE B 1 61 ? -9.456 70.796 0.837 1.00 28.74 60 ILE B N 1
ATOM 1312 C CA . ILE B 1 61 ? -10.940 70.900 0.837 1.00 29.02 60 ILE B CA 1
ATOM 1313 C C . ILE B 1 61 ? -11.363 71.528 -0.496 1.00 31.97 60 ILE B C 1
ATOM 1314 O O . ILE B 1 61 ? -12.220 70.928 -1.182 1.00 30.79 60 ILE B O 1
ATOM 1319 N N . GLU B 1 62 ? -10.778 72.683 -0.831 1.00 30.39 61 GLU B N 1
ATOM 1320 C CA . GLU B 1 62 ? -11.191 73.553 -1.964 1.00 35.14 61 GLU B CA 1
ATOM 1321 C C . GLU B 1 62 ? -10.972 72.841 -3.293 1.00 38.41 61 GLU B C 1
ATOM 1322 O O . GLU B 1 62 ? -11.692 73.197 -4.245 1.00 38.72 61 GLU B O 1
ATOM 1328 N N . SER B 1 63 ? -10.026 71.897 -3.325 1.00 38.48 62 SER B N 1
ATOM 1329 C CA . SER B 1 63 ? -9.581 71.128 -4.512 1.00 42.58 62 SER B CA 1
ATOM 1330 C C . SER B 1 63 ? -10.318 69.787 -4.595 1.00 43.98 62 SER B C 1
ATOM 1331 O O . SER B 1 63 ? -10.301 69.175 -5.677 1.00 48.76 62 SER B O 1
ATOM 1334 N N . GLY B 1 64 ? -10.914 69.335 -3.489 1.00 44.28 63 GLY B N 1
ATOM 1335 C CA . GLY B 1 64 ? -11.650 68.063 -3.417 1.00 42.85 63 GLY B CA 1
ATOM 1336 C C . GLY B 1 64 ? -10.733 66.884 -3.157 1.00 44.81 63 GLY B C 1
ATOM 1337 O O . GLY B 1 64 ? -11.212 65.747 -3.343 1.00 46.48 63 GLY B O 1
ATOM 1338 N N . LYS B 1 65 ? -9.484 67.123 -2.711 1.00 42.68 64 LYS B N 1
ATOM 1339 C CA . LYS B 1 65 ? -8.489 66.067 -2.353 1.00 42.10 64 LYS B CA 1
ATOM 1340 C C . LYS B 1 65 ? -9.063 65.143 -1.273 1.00 41.71 64 LYS B C 1
ATOM 1341 O O . LYS B 1 65 ? -8.904 63.911 -1.394 1.00 45.36 64 LYS B O 1
ATOM 1344 N N . TYR B 1 66 ? -9.699 65.678 -0.230 1.00 37.59 65 TYR B N 1
ATOM 1345 C CA . TYR B 1 66 ? -10.306 64.849 0.842 1.00 34.30 65 TYR B CA 1
ATOM 1346 C C . TYR B 1 66 ? -11.585 64.188 0.298 1.00 35.96 65 TYR B C 1
ATOM 1347 O O . TYR B 1 66 ? -12.376 64.868 -0.370 1.00 35.39 65 TYR B O 1
ATOM 1356 N N . ASP B 1 67 ? -11.791 62.900 0.564 1.00 38.91 66 ASP B N 1
ATOM 1357 C CA . ASP B 1 67 ? -12.970 62.152 0.039 1.00 42.02 66 ASP B CA 1
ATOM 1358 C C . ASP B 1 67 ? -14.198 62.458 0.908 1.00 39.91 66 ASP B C 1
ATOM 1359 O O . ASP B 1 67 ? -15.310 62.518 0.328 1.00 40.66 66 ASP B O 1
ATOM 1364 N N . SER B 1 68 ? -14.001 62.696 2.220 1.00 35.57 67 SER B N 1
ATOM 1365 C CA . SER B 1 68 ? -15.073 62.860 3.239 1.00 36.15 67 SER B CA 1
ATOM 1366 C C . SER B 1 68 ? -14.729 63.930 4.298 1.00 32.72 67 SER B C 1
ATOM 1367 O O . SER B 1 68 ? -13.530 64.208 4.515 1.00 31.72 67 SER B O 1
ATOM 1370 N N . ASP B 1 69 ? -15.747 64.407 5.016 1.00 30.69 68 ASP B N 1
ATOM 1371 C CA . ASP B 1 69 ? -15.602 65.249 6.239 1.00 29.24 68 ASP B CA 1
ATOM 1372 C C . ASP B 1 69 ? -14.696 64.545 7.267 1.00 30.39 68 ASP B C 1
ATOM 1373 O O . ASP B 1 69 ? -13.853 65.210 7.876 1.00 28.14 68 ASP B O 1
ATOM 1378 N N . ALA B 1 70 ? -14.865 63.237 7.450 1.00 28.90 69 ALA B N 1
ATOM 1379 C CA . ALA B 1 70 ? -14.029 62.399 8.329 1.00 29.97 69 ALA B CA 1
ATOM 1380 C C . ALA B 1 70 ? -12.536 62.557 7.976 1.00 28.94 69 ALA B C 1
ATOM 1381 O O . ALA B 1 70 ? -11.699 62.727 8.898 1.00 28.04 69 ALA B O 1
ATOM 1383 N N . ASP B 1 71 ? -12.170 62.559 6.707 1.00 26.65 70 ASP B N 1
ATOM 1384 C CA . ASP B 1 71 ? -10.753 62.747 6.298 1.00 30.17 70 ASP B CA 1
ATOM 1385 C C . ASP B 1 71 ? -10.241 64.138 6.713 1.00 28.42 70 ASP B C 1
ATOM 1386 O O . ASP B 1 71 ? -9.071 64.258 7.107 1.00 26.09 70 ASP B O 1
ATOM 1391 N N . VAL B 1 72 ? -11.060 65.172 6.570 1.00 25.98 71 VAL B N 1
ATOM 1392 C CA . VAL B 1 72 ? -10.698 66.547 7.032 1.00 24.67 71 VAL B CA 1
ATOM 1393 C C . VAL B 1 72 ? -10.506 66.517 8.556 1.00 22.71 71 VAL B C 1
ATOM 1394 O O . VAL B 1 72 ? -9.483 67.025 9.028 1.00 23.51 71 VAL B O 1
ATOM 1398 N N . GLN B 1 73 ? -11.419 65.913 9.314 1.00 22.29 72 GLN B N 1
ATOM 1399 C CA . GLN B 1 73 ? -11.261 65.784 10.790 1.00 21.23 72 GLN B CA 1
ATOM 1400 C C . GLN B 1 73 ? -9.969 65.031 11.140 1.00 22.84 72 GLN B C 1
ATOM 1401 O O . GLN B 1 73 ? -9.265 65.430 12.092 1.00 21.47 72 GLN B O 1
ATOM 1407 N N . ASN B 1 74 ? -9.652 63.986 10.395 1.00 23.57 73 ASN B N 1
ATOM 1408 C CA . ASN B 1 74 ? -8.441 63.167 10.664 1.00 25.43 73 ASN B CA 1
ATOM 1409 C C . ASN B 1 74 ? -7.200 64.005 10.353 1.00 22.61 73 ASN B C 1
ATOM 1410 O O . ASN B 1 74 ? -6.212 63.874 11.071 1.00 21.50 73 ASN B O 1
ATOM 1415 N N . ALA B 1 75 ? -7.263 64.883 9.360 1.00 20.58 74 ALA B N 1
ATOM 1416 C CA . ALA B 1 75 ? -6.138 65.765 9.002 1.00 20.90 74 ALA B CA 1
ATOM 1417 C C . ALA B 1 75 ? -5.899 66.759 10.141 1.00 19.20 74 ALA B C 1
ATOM 1418 O O . ALA B 1 75 ? -4.725 66.987 10.502 1.00 18.50 74 ALA B O 1
ATOM 1420 N N . VAL B 1 76 ? -6.972 67.274 10.740 1.00 16.67 75 VAL B N 1
ATOM 1421 C CA . VAL B 1 76 ? -6.838 68.211 11.890 1.00 17.76 75 VAL B CA 1
ATOM 1422 C C . VAL B 1 76 ? -6.271 67.439 13.081 1.00 16.97 75 VAL B C 1
ATOM 1423 O O . VAL B 1 76 ? -5.299 67.927 13.737 1.00 18.01 75 VAL B O 1
ATOM 1427 N N . ALA B 1 77 ? -6.787 66.238 13.362 1.00 18.68 76 ALA B N 1
ATOM 1428 C CA . ALA B 1 77 ? -6.257 65.407 14.459 1.00 19.07 76 ALA B CA 1
ATOM 1429 C C . ALA B 1 77 ? -4.757 65.226 14.248 1.00 19.24 76 ALA B C 1
ATOM 1430 O O . ALA B 1 77 ? -3.987 65.325 15.227 1.00 18.07 76 ALA B O 1
ATOM 1432 N N . GLN B 1 78 ? -4.351 64.886 13.026 1.00 20.52 77 GLN B N 1
ATOM 1433 C CA . GLN B 1 78 ? -2.924 64.627 12.735 1.00 20.94 77 GLN B CA 1
ATOM 1434 C C . GLN B 1 78 ? -2.096 65.876 13.046 1.00 18.72 77 GLN B C 1
ATOM 1435 O O . GLN B 1 78 ? -0.992 65.740 13.576 1.00 18.28 77 GLN B O 1
ATOM 1441 N N . MET B 1 79 ? -2.578 67.041 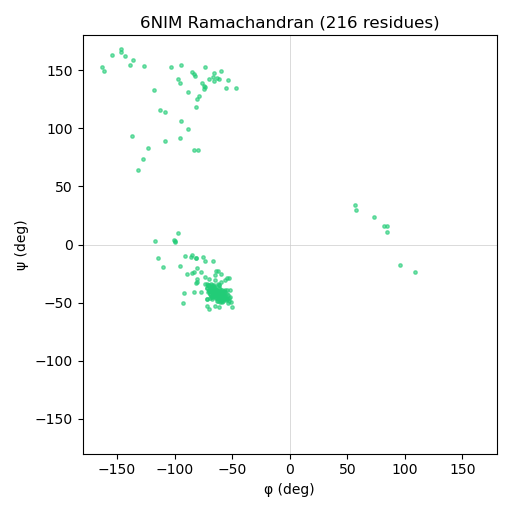12.627 1.00 19.24 78 MET B N 1
ATOM 1442 C CA . MET B 1 79 ? -1.917 68.349 12.827 1.00 18.13 78 MET B CA 1
ATOM 1443 C C . MET B 1 79 ? -1.723 68.554 14.333 1.00 17.41 78 MET B C 1
ATOM 1444 O O . MET B 1 79 ? -0.618 68.960 14.764 1.00 17.55 78 MET B O 1
ATOM 1449 N N . ILE B 1 80 ? -2.741 68.255 15.135 1.00 17.89 79 ILE B N 1
ATOM 1450 C CA . ILE B 1 80 ? -2.673 68.464 16.609 1.00 17.06 79 ILE B CA 1
ATOM 1451 C C . ILE B 1 80 ? -1.692 67.463 17.225 1.00 15.84 79 ILE B C 1
ATOM 1452 O O . ILE B 1 80 ? -0.864 67.892 18.040 1.00 15.60 79 ILE B O 1
ATOM 1457 N N . ALA B 1 81 ? -1.773 66.179 16.855 1.00 17.94 80 ALA B N 1
ATOM 1458 C CA . ALA B 1 81 ? -0.892 65.102 17.350 1.00 17.06 80 ALA B CA 1
ATOM 1459 C C . ALA B 1 81 ? 0.554 65.491 17.056 1.00 18.10 80 ALA B C 1
ATOM 1460 O O . ALA B 1 81 ? 1.438 65.344 17.941 1.00 17.54 80 ALA B O 1
ATOM 1462 N N . ASN B 1 82 ? 0.799 66.016 15.856 1.00 18.14 81 ASN B N 1
ATOM 1463 C CA . ASN B 1 82 ? 2.161 66.432 15.431 1.00 18.45 81 ASN B CA 1
ATOM 1464 C C . ASN B 1 82 ? 2.757 67.398 16.472 1.00 18.67 81 ASN B C 1
ATOM 1465 O O . ASN B 1 82 ? 3.915 67.214 16.889 1.00 18.55 81 ASN B O 1
ATOM 1470 N N . ALA B 1 83 ? 2.015 68.435 16.857 1.00 17.76 82 ALA B N 1
ATOM 1471 C CA . ALA B 1 83 ? 2.490 69.494 17.770 1.00 16.88 82 ALA B CA 1
ATOM 1472 C C . ALA B 1 83 ? 2.652 68.929 19.191 1.00 17.85 82 ALA B C 1
ATOM 1473 O O . ALA B 1 83 ? 3.586 69.319 19.862 1.00 16.63 82 ALA B O 1
ATOM 1475 N N . LEU B 1 84 ? 1.787 67.994 19.619 1.00 16.95 83 LEU B N 1
ATOM 1476 C CA . LEU B 1 84 ? 1.951 67.370 20.951 1.00 18.03 83 LEU B CA 1
ATOM 1477 C C . LEU B 1 84 ? 3.207 66.482 20.956 1.00 18.57 83 LEU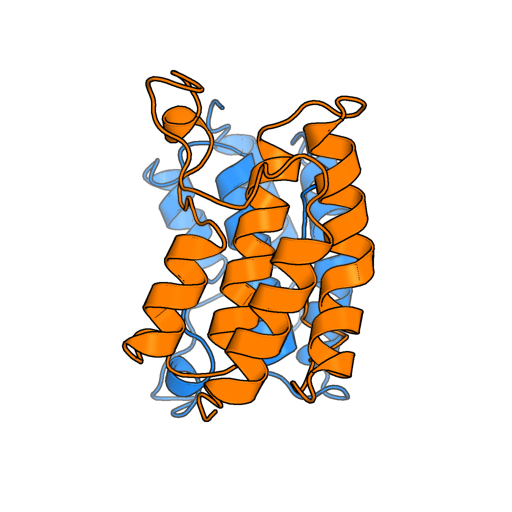 B C 1
ATOM 1478 O O . LEU B 1 84 ? 3.898 66.486 21.973 1.00 20.28 83 LEU B O 1
ATOM 1483 N N . GLU B 1 85 ? 3.506 65.799 19.846 1.00 20.55 84 GLU B N 1
ATOM 1484 C CA . GLU B 1 85 ? 4.685 64.896 19.768 1.00 21.66 84 GLU B CA 1
ATOM 1485 C C . GLU B 1 85 ? 5.972 65.719 19.734 1.00 21.17 84 GLU B C 1
ATOM 1486 O O . GLU B 1 85 ? 6.946 65.395 20.421 1.00 21.66 84 GLU B O 1
ATOM 1492 N N . TYR B 1 86 ? 5.991 66.742 18.898 1.00 19.85 85 TYR B N 1
ATOM 1493 C CA . TYR B 1 86 ? 7.212 67.515 18.605 1.00 20.49 85 TYR B CA 1
ATOM 1494 C C . TYR B 1 86 ? 7.604 68.373 19.818 1.00 21.66 85 TYR B C 1
ATOM 1495 O O . TYR B 1 86 ? 8.787 68.509 20.137 1.00 19.49 85 TYR B O 1
ATOM 1504 N N . ASN B 1 87 ? 6.627 68.985 20.487 1.00 21.03 86 ASN B N 1
ATOM 1505 C CA . ASN B 1 87 ? 6.894 70.053 21.479 1.00 19.78 86 ASN B CA 1
ATOM 1506 C C . ASN B 1 87 ? 6.945 69.449 22.875 1.00 20.25 86 ASN B C 1
ATOM 1507 O O . ASN B 1 87 ? 6.105 68.585 23.167 1.00 19.77 86 ASN B O 1
ATOM 1512 N N . ALA B 1 88 ? 7.891 69.894 23.705 1.00 22.23 87 ALA B N 1
ATOM 1513 C CA . ALA B 1 88 ? 8.008 69.455 25.117 1.00 23.02 87 ALA B CA 1
ATOM 1514 C C . ALA B 1 88 ? 6.798 69.946 25.915 1.00 20.74 87 ALA B C 1
ATOM 1515 O O . ALA B 1 88 ? 6.344 71.073 25.660 1.00 19.45 87 ALA B O 1
ATOM 1517 N N . LYS B 1 89 ? 6.330 69.140 26.864 1.00 20.51 88 LYS B N 1
ATOM 1518 C CA . LYS B 1 89 ? 5.288 69.531 27.849 1.00 23.04 88 LYS B CA 1
ATOM 1519 C C . LYS B 1 89 ? 5.648 70.910 28.410 1.00 21.26 88 LYS B C 1
ATOM 1520 O O . LYS B 1 89 ? 6.829 71.116 28.780 1.00 21.33 88 LYS B O 1
ATOM 1524 N N . GLY B 1 90 ? 4.679 71.812 28.506 1.00 20.62 89 GLY B N 1
ATOM 1525 C CA . GLY B 1 90 ? 4.872 73.086 29.209 1.00 20.61 89 GLY B CA 1
ATOM 1526 C C . GLY B 1 90 ? 5.258 74.223 28.275 1.00 19.28 89 GLY B C 1
ATOM 1527 O O . GLY B 1 90 ? 5.053 75.378 28.649 1.00 20.42 89 GLY B O 1
ATOM 1528 N N . THR B 1 91 ? 5.726 73.957 27.065 1.00 18.19 90 THR B N 1
ATOM 1529 C CA . THR B 1 91 ? 5.959 75.066 26.109 1.00 18.72 90 THR B CA 1
ATOM 1530 C C . THR B 1 91 ? 4.605 75.563 25.590 1.00 17.51 90 THR B C 1
ATOM 1531 O O . THR B 1 91 ? 3.612 74.777 25.541 1.00 19.19 90 THR B O 1
ATOM 1535 N N . GLU B 1 92 ? 4.537 76.819 25.195 1.00 16.45 91 GLU B N 1
ATOM 1536 C CA . GLU B 1 92 ? 3.262 77.403 24.708 1.00 16.45 91 GLU B CA 1
ATOM 1537 C C . GLU B 1 92 ? 2.730 76.640 23.484 1.00 17.69 91 GLU B C 1
ATOM 1538 O O . GLU B 1 92 ? 1.488 76.564 23.318 1.00 18.21 91 GLU B O 1
ATOM 1544 N N . TRP B 1 93 ? 3.607 76.097 22.643 1.00 16.81 92 TRP B N 1
ATOM 1545 C CA . TRP B 1 93 ? 3.200 75.321 21.441 1.00 17.71 92 TRP B CA 1
ATOM 1546 C C . TRP B 1 93 ? 2.527 74.021 21.898 1.00 16.28 92 TRP B C 1
ATOM 1547 O O . TRP B 1 93 ? 1.441 73.672 21.356 1.00 17.91 92 TRP B O 1
ATOM 1558 N N . HIS B 1 94 ? 3.111 73.331 22.867 1.00 17.46 93 HIS B N 1
ATOM 1559 C CA . HIS B 1 94 ? 2.520 72.089 23.431 1.00 17.47 93 HIS B CA 1
ATOM 1560 C C . HIS B 1 94 ? 1.173 72.420 24.074 1.00 18.21 93 HIS B C 1
ATOM 1561 O O . HIS B 1 94 ? 0.201 71.666 23.873 1.00 18.31 93 HIS B O 1
ATOM 1568 N N . GLN B 1 95 ? 1.115 73.514 24.826 1.00 17.95 94 GLN B N 1
ATOM 1569 C CA . GLN B 1 95 ? -0.100 73.851 25.600 1.00 18.10 94 GLN B CA 1
ATOM 1570 C C . GLN B 1 95 ? -1.220 74.238 24.625 1.00 16.93 94 GLN B C 1
ATOM 1571 O O . GLN B 1 95 ? -2.401 73.837 24.877 1.00 15.45 94 GLN B O 1
ATOM 1577 N N . GLN B 1 96 ? -0.936 75.029 23.585 1.00 16.52 95 GLN B N 1
ATOM 1578 C CA . GLN B 1 96 ? -2.036 75.359 22.643 1.00 17.26 95 GLN B CA 1
ATOM 1579 C C . GLN B 1 96 ? -2.480 74.084 21.913 1.00 16.89 95 GLN B C 1
ATOM 1580 O O . GLN B 1 96 ? -3.678 73.949 21.625 1.00 16.63 95 GLN B O 1
ATOM 1586 N N . ALA B 1 97 ? -1.550 73.188 21.591 1.00 17.01 96 ALA B N 1
ATOM 1587 C CA . ALA B 1 97 ? -1.878 71.908 20.934 1.00 16.01 96 ALA B CA 1
ATOM 1588 C C . ALA B 1 97 ? -2.793 71.098 21.859 1.00 15.12 96 ALA B C 1
ATOM 1589 O O . ALA B 1 97 ? -3.779 70.560 21.370 1.00 15.99 96 ALA B O 1
ATOM 1591 N N . LEU B 1 98 ? -2.517 71.049 23.155 1.00 16.40 97 LEU B N 1
ATOM 1592 C CA . LEU B 1 98 ? -3.378 70.317 24.129 1.00 18.26 97 LEU B CA 1
ATOM 1593 C C . LEU B 1 98 ? -4.786 70.917 24.121 1.00 18.75 97 LEU B C 1
ATOM 1594 O O . LEU B 1 98 ? -5.752 70.169 24.208 1.00 17.06 97 LEU B O 1
ATOM 1599 N N . SER B 1 99 ? -4.880 72.252 24.129 1.00 17.20 98 SER B N 1
ATOM 1600 C CA . SER B 1 99 ? -6.159 72.986 24.097 1.00 19.96 98 SER B CA 1
ATOM 1601 C C . SER B 1 99 ? -6.900 72.598 22.818 1.00 18.08 98 SER B C 1
ATOM 1602 O O . SER B 1 99 ? -8.104 72.308 22.879 1.00 18.00 98 SER B O 1
ATOM 1605 N N . PHE B 1 100 ? -6.201 72.597 21.678 1.00 17.26 99 PHE B N 1
ATOM 1606 C CA . PHE B 1 100 ? -6.831 72.205 20.395 1.00 16.87 99 PHE B CA 1
ATOM 1607 C C . PHE B 1 100 ? -7.358 70.765 20.494 1.00 17.11 99 PHE B C 1
ATOM 1608 O O . PHE B 1 100 ? -8.473 70.475 20.008 1.00 16.57 99 PHE B O 1
ATOM 1616 N N . ARG B 1 101 ? -6.578 69.866 21.071 1.00 17.63 100 ARG B N 1
ATOM 1617 C CA . ARG B 1 101 ? -7.036 68.458 21.171 1.00 18.85 100 ARG B CA 1
ATOM 1618 C C . ARG B 1 101 ? -8.354 68.419 21.953 1.00 19.11 100 ARG B C 1
ATOM 1619 O O . ARG B 1 101 ? -9.253 67.630 21.587 1.00 18.02 100 ARG B O 1
ATOM 1627 N N . SER B 1 102 ? -8.465 69.250 22.995 1.00 20.04 101 SER B N 1
ATOM 1628 C CA . SER B 1 102 ? -9.625 69.332 23.915 1.00 20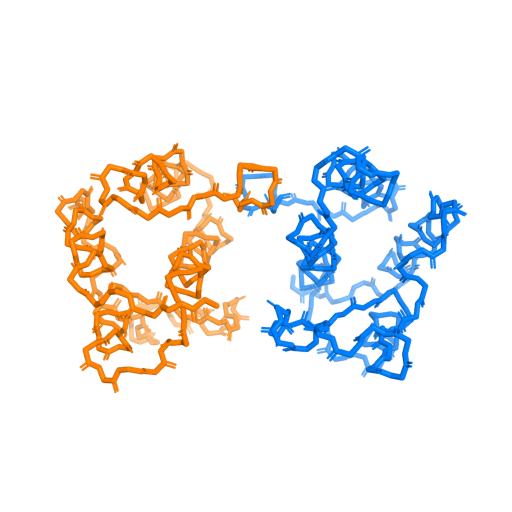.02 101 SER B CA 1
ATOM 1629 C C . SER B 1 102 ? -10.867 69.841 23.184 1.00 20.17 101 SER B C 1
ATOM 1630 O O . SER B 1 102 ? -11.971 69.426 23.588 1.00 20.26 101 SER B O 1
ATOM 1633 N N . ILE B 1 103 ? -10.717 70.763 22.213 1.00 18.57 102 ILE B N 1
ATOM 1634 C CA . ILE B 1 103 ? -11.886 71.490 21.631 1.00 19.21 102 ILE B CA 1
ATOM 1635 C C . ILE B 1 103 ? -12.180 71.072 20.195 1.00 18.87 102 ILE B C 1
ATOM 1636 O O . ILE B 1 103 ? -13.259 71.435 19.686 1.00 18.91 102 ILE B O 1
ATOM 1641 N N . TYR B 1 104 ? -11.246 70.467 19.469 1.00 18.83 103 TYR B N 1
ATOM 1642 C CA . TYR B 1 104 ? -11.422 70.402 17.991 1.00 18.08 103 TYR B CA 1
ATOM 1643 C C . TYR B 1 104 ? -12.690 69.627 17.627 1.00 17.86 103 TYR B C 1
ATOM 1644 O O . TYR B 1 104 ? -13.301 69.994 16.610 1.00 16.18 103 TYR B O 1
ATOM 1653 N N . LEU B 1 105 ? -13.077 68.586 18.373 1.00 18.34 104 LEU B N 1
ATOM 1654 C CA . LEU B 1 105 ? -14.270 67.773 17.984 1.00 19.56 104 LEU B CA 1
ATOM 1655 C C . LEU B 1 105 ? -15.538 68.578 18.274 1.00 18.39 104 LEU B C 1
ATOM 1656 O O . LEU B 1 105 ? -16.507 68.449 17.498 1.00 19.51 104 LEU B O 1
ATOM 1661 N N . ASP B 1 106 ? -15.519 69.387 19.324 1.00 19.04 105 ASP B N 1
ATOM 1662 C CA . ASP B 1 106 ? -16.635 70.330 19.595 1.00 20.32 105 ASP B CA 1
ATOM 1663 C C . ASP B 1 106 ? -16.744 71.334 18.437 1.00 19.62 105 ASP B C 1
ATOM 1664 O O . ASP B 1 106 ? -17.872 71.576 17.966 1.00 18.91 105 ASP B O 1
ATOM 1669 N N . VAL B 1 107 ? -15.624 71.896 17.993 1.00 17.92 106 VAL B N 1
ATOM 1670 C CA . VAL B 1 107 ? -15.633 72.813 16.816 1.00 18.40 106 VAL B CA 1
ATOM 1671 C C . VAL B 1 107 ? -16.211 72.087 15.592 1.00 17.22 106 VAL B C 1
ATOM 1672 O O . VAL B 1 107 ? -17.068 72.688 14.881 1.00 19.73 106 VAL B O 1
ATOM 1676 N N . ALA B 1 108 ? -15.816 70.837 15.338 1.00 17.73 107 ALA B N 1
ATOM 1677 C CA . ALA B 1 108 ? -16.344 70.037 14.212 1.00 18.67 107 ALA B CA 1
ATOM 1678 C C . ALA B 1 108 ? -17.877 69.921 14.344 1.00 19.41 107 ALA B C 1
ATOM 1679 O O . ALA B 1 108 ? -18.585 70.164 13.331 1.00 18.58 107 ALA B O 1
ATOM 1681 N N . ARG B 1 109 ? -18.368 69.560 15.529 1.00 18.83 108 ARG B N 1
ATOM 1682 C CA . ARG B 1 109 ? -19.817 69.396 15.795 1.00 21.54 108 ARG B CA 1
ATOM 1683 C C . ARG B 1 109 ? -20.527 70.719 15.528 1.00 21.19 108 ARG B C 1
ATOM 1684 O O . ARG B 1 109 ? -21.599 70.689 14.882 1.00 23.31 108 ARG B O 1
ATOM 1692 N N . GLN B 1 110 ? -19.931 71.816 15.997 1.00 21.96 109 GLN B N 1
ATOM 1693 C CA . GLN B 1 110 ? -20.480 73.196 15.921 1.00 23.32 109 GLN B CA 1
ATOM 1694 C C . GLN B 1 110 ? -20.534 73.658 14.455 1.00 23.23 109 GLN B C 1
ATOM 1695 O O . GLN B 1 110 ? -21.225 74.627 14.181 1.00 20.60 109 GLN B O 1
ATOM 1701 N N . CYS B 1 111 ? -19.858 72.957 13.542 1.00 21.21 110 CYS B N 1
ATOM 1702 C CA . CYS B 1 111 ? -19.863 73.267 12.094 1.00 22.10 110 CYS B CA 1
ATOM 1703 C C . CYS B 1 111 ? -20.825 72.344 11.339 1.00 21.83 110 CYS B C 1
ATOM 1704 O O . CYS B 1 111 ? -20.929 72.490 10.110 1.00 24.35 110 CYS B O 1
ATOM 1707 N N . GLY B 1 112 ? -21.535 71.458 12.052 1.00 21.46 111 GLY B N 1
ATOM 1708 C CA . GLY B 1 112 ? -22.458 70.468 11.488 1.00 22.57 111 GLY B CA 1
ATOM 1709 C C . GLY B 1 112 ? -21.753 69.216 10.986 1.00 22.84 111 GLY B C 1
ATOM 1710 O O . GLY B 1 112 ? -22.375 68.460 10.248 1.00 22.62 111 GLY B O 1
ATOM 1711 N N . LEU B 1 113 ? -20.498 68.966 11.367 1.00 22.18 112 LEU B N 1
ATOM 1712 C CA . LEU B 1 113 ? -19.820 67.710 10.953 1.00 22.58 112 LEU B CA 1
ATOM 1713 C C . LEU B 1 113 ? -20.259 66.595 11.913 1.00 22.77 112 LEU B C 1
ATOM 1714 O O . LEU B 1 113 ? -20.429 66.888 13.108 1.00 23.88 112 LEU B O 1
ATOM 1719 N N . SER B 1 114 ? -20.405 65.367 11.409 1.00 24.91 113 SER B N 1
ATOM 1720 C CA . SER B 1 114 ? -20.643 64.161 12.253 1.00 26.62 113 SER B CA 1
ATOM 1721 C C . SER B 1 114 ? -19.329 63.786 12.936 1.00 23.82 113 SER B C 1
ATOM 1722 O O . SER B 1 114 ? -18.294 63.750 12.231 1.00 26.65 113 SER B O 1
ATOM 1725 N N . VAL B 1 115 ? -19.369 63.504 14.231 1.00 22.81 114 VAL B N 1
ATOM 1726 C CA . VAL B 1 115 ? -18.170 63.063 15.007 1.00 23.81 114 VAL B CA 1
ATOM 1727 C C . VAL B 1 115 ? -18.449 61.657 15.544 1.00 23.96 114 VAL B C 1
ATOM 1728 O O . VAL B 1 115 ? -19.539 61.446 16.089 1.00 21.81 114 VAL B O 1
ATOM 1732 N N . ASP B 1 116 ? -17.491 60.754 15.380 1.00 24.03 115 ASP B N 1
ATOM 1733 C CA . ASP B 1 116 ? -17.511 59.405 16.010 1.00 24.04 115 ASP B CA 1
ATOM 1734 C C . ASP B 1 116 ? -16.792 59.571 17.349 1.00 24.70 115 ASP B C 1
ATOM 1735 O O . ASP B 1 116 ? -15.547 59.566 17.356 1.00 23.02 115 ASP B O 1
ATOM 1740 N N A ASP B 1 117 ? -17.539 59.716 18.444 0.50 24.45 116 ASP B N 1
ATOM 1741 N N B ASP B 1 117 ? -17.564 59.782 18.413 0.50 23.85 116 ASP B N 1
ATOM 1742 C CA A ASP B 1 117 ? -17.005 60.075 19.785 0.50 26.36 116 ASP B CA 1
ATOM 1743 C CA B ASP B 1 117 ? -17.054 60.063 19.775 0.50 25.11 116 ASP B CA 1
ATOM 1744 C C A ASP B 1 117 ? -16.075 58.971 20.311 0.50 24.15 116 ASP B C 1
ATOM 1745 C C B ASP B 1 117 ? -16.004 58.989 20.109 0.50 23.77 116 ASP B C 1
ATOM 1746 O O A ASP B 1 117 ? -15.101 59.299 20.976 0.50 21.15 116 ASP B O 1
ATOM 1747 O O B ASP B 1 117 ? -14.840 59.368 20.281 0.50 20.94 116 ASP B O 1
ATOM 1756 N N . ASP B 1 118 ? -16.375 57.702 20.046 1.00 21.75 117 ASP B N 1
ATOM 1757 C CA . ASP B 1 118 ? -15.520 56.582 20.530 1.00 20.42 117 ASP B CA 1
ATOM 1758 C C . ASP B 1 118 ? -14.208 56.498 19.740 1.00 20.54 117 ASP B C 1
ATOM 1759 O O . ASP B 1 118 ? -13.176 56.181 20.337 1.00 19.41 117 ASP B O 1
ATOM 1764 N N . ALA B 1 119 ? -14.241 56.785 18.446 1.00 22.14 118 ALA B N 1
ATOM 1765 C CA . ALA B 1 119 ? -13.123 56.554 17.500 1.00 22.42 118 ALA B CA 1
ATOM 1766 C C . ALA B 1 119 ? -12.189 57.770 17.439 1.00 21.55 118 ALA B C 1
ATOM 1767 O O . ALA B 1 119 ? -11.000 57.593 17.073 1.00 20.50 118 ALA B O 1
ATOM 1769 N N . ALA B 1 120 ? -12.690 58.967 17.746 1.00 20.59 119 ALA B N 1
ATOM 1770 C CA . ALA B 1 120 ? -11.968 60.228 17.422 1.00 20.90 119 ALA B CA 1
ATOM 1771 C C . ALA B 1 120 ? -10.732 60.348 18.315 1.00 19.91 119 ALA B C 1
ATOM 1772 O O . ALA B 1 120 ? -10.768 59.979 19.503 1.00 17.36 119 ALA B O 1
ATOM 1774 N N . TYR B 1 121 ? -9.653 60.866 17.732 1.00 18.61 120 TYR B N 1
ATOM 1775 C CA . TYR B 1 121 ? -8.409 61.215 18.438 1.00 18.63 120 TYR B CA 1
ATOM 1776 C C . TYR B 1 121 ? -8.742 62.186 19.568 1.00 18.57 120 TYR B C 1
ATOM 1777 O O . TYR B 1 121 ? -9.460 63.195 19.310 1.00 19.46 120 TYR B O 1
#

Radius of gyration: 17.73 Å; Cα contacts (8 Å, |Δi|>4): 293; chains: 2; bounding box: 38×45×35 Å